Protein AF-A0A1J3JUE5-F1 (afdb_monomer)

Nearest PDB structures (foldseek):
  3vwa-assembly1_A  TM=2.168E-01  e=6.401E-01  Saccharomyces cerevisiae S288C
  1hz4-assembly1_A  TM=2.622E-01  e=2.266E+00  Escherichia coli
  3txn-assembly1_A  TM=2.294E-01  e=1.465E+00  Drosophila melanogaster
  5wlc-assembly1_NJ  TM=3.039E-01  e=4.966E+00  Saccharomyces cerevisiae BY4741
  3vlf-assembly2_C  TM=2.032E-01  e=3.660E+00  Saccharomyces cerevisiae S288C

Radius of gyration: 19.79 Å; Cα contacts (8 Å, |Δi|>4): 247; chains: 1; bounding box: 44×34×58 Å

Sequence (233 aa):
QDLLVIQTLLESTAEVMIAVDITSELFLFSLFLLIDQLDHPNLIVRINASRLINWSCYIHVKGGFTMLLSRAAHIQYELFDNLSVRLTSRPNVVREFAEAVLGVETEELVRKMVPIVLPKLLVYWQENDQAANTLNELAKFLDIDVVPLIVNWLPRVLAFALNQKEERNLLSVLQLYHSQIGSDNKEIFAAALPALLDELVCFVDIADTPETDRRLQRLPEAIKKISKVLTNL

Foldseek 3Di:
DDPVVLLVVLVVLLVQLLVDDPPDPSVLVSLVVLLVQCLPPDPVSNLSSLVSQQVSQCSNDVVGPVVCVLQPVVSVLVVLLVVLLCLQPPVSSLQSCQCSNVVHGSLVVLVVSLLRNVLVLQLCVVVDPCSVVSLVSSCVSNVHDSLCSCLVNLLSSLLSQLLDPDVVSNVSNQVVCCVRPVDHLLRSLVVNVVVNVCNLPVPPRHNPPVVVVSSVVSSVVSVVVSCCSNVVD

Solvent-accessible surface area (backbone atoms only — not comparable to full-atom values): 12469 Å² total; per-residue (Å²): 129,63,66,66,58,53,50,53,52,52,51,53,36,34,51,50,32,52,73,42,56,88,89,38,69,63,23,55,55,29,50,48,60,38,50,69,33,36,59,42,91,50,63,70,56,19,53,50,28,36,50,39,54,39,50,33,31,31,74,78,31,90,68,18,52,70,47,40,47,67,55,35,49,70,58,40,52,55,48,38,49,56,46,45,61,25,54,72,76,42,43,57,30,49,38,38,42,20,44,65,58,70,68,39,55,46,47,59,48,50,63,66,33,43,84,66,39,47,34,57,43,52,39,43,36,94,81,33,94,57,35,67,57,36,48,51,48,56,21,58,58,67,77,44,58,59,65,62,56,52,60,76,42,41,28,56,30,50,40,51,27,52,66,44,90,51,68,64,35,39,52,48,34,51,52,49,48,27,73,77,71,69,49,52,74,48,56,53,49,63,74,29,40,74,56,24,52,43,55,69,68,54,84,79,78,61,76,44,65,71,62,53,52,56,48,62,73,40,44,67,58,35,54,52,53,52,49,25,57,70,69,76,98

Secondary structure (DSSP, 8-state):
--HHHHHHHHHHHHHHHHHS-TTSHHHHHHHHHHHTTTT-SSHHHHHHHHHHHHHHHHHHSTTHHHHHHHH-HHHHHHHHHHHHHHHHH-HHHHHHIIIIII-S-HHHHHHHHHHHHHHHHHHTGGG-TTHHHHHHHHHHHHT--HHHHHHHTHHHHHHHHHTSS-HHHHHHHHHHHHHHH---HHHHHHHHHHHHHHHHH---S---HHHHHHHHHHHHHHHHHHHHHHHT-

InterPro domains:
  IPR016024 Armadillo-type fold [SSF48371] (31-198)
  IPR050517 DNA Damage Response and Repair Kinase [PTHR11139] (2-220)

Organism: Noccaea caerulescens (NCBI:txid107243)

pLDDT: mean 88.35, std 9.84, range [45.78, 98.25]

Mean predicted aligned error: 5.92 Å

Structure (mmCIF, N/CA/C/O backbone):
data_AF-A0A1J3JUE5-F1
#
_entry.id   AF-A0A1J3JUE5-F1
#
loop_
_atom_site.group_PDB
_atom_site.id
_atom_site.type_symbol
_atom_site.label_atom_id
_atom_site.label_alt_id
_atom_site.label_comp_id
_atom_site.label_asym_id
_atom_site.label_entity_id
_atom_site.label_seq_id
_atom_site.pdbx_PDB_ins_code
_atom_site.Cartn_x
_atom_site.Cartn_y
_atom_site.Cartn_z
_atom_site.occupancy
_atom_site.B_iso_or_equiv
_atom_site.auth_seq_id
_atom_site.auth_comp_id
_atom_site.auth_asym_id
_atom_site.auth_atom_id
_atom_site.pdbx_PDB_model_num
ATOM 1 N N . GLN A 1 1 ? 21.094 15.007 -20.786 1.00 60.56 1 GLN A N 1
ATOM 2 C CA . GLN A 1 1 ? 21.991 13.878 -20.461 1.00 60.56 1 GLN A CA 1
ATOM 3 C C . GLN A 1 1 ? 22.103 12.986 -21.682 1.00 60.56 1 GLN A C 1
ATOM 5 O O . GLN A 1 1 ? 21.173 12.967 -22.480 1.00 60.56 1 GLN A O 1
ATOM 10 N N . ASP A 1 2 ? 23.233 12.305 -21.840 1.00 86.19 2 ASP A N 1
ATOM 11 C CA . ASP A 1 2 ? 23.439 11.338 -22.917 1.00 86.19 2 ASP A CA 1
ATOM 12 C C . ASP A 1 2 ? 22.512 10.125 -22.708 1.00 86.19 2 ASP A C 1
ATOM 14 O O . ASP A 1 2 ? 22.518 9.509 -21.641 1.00 86.19 2 ASP A O 1
ATOM 18 N N . LEU A 1 3 ? 21.679 9.820 -23.707 1.00 89.31 3 LEU A N 1
ATOM 19 C CA . LEU A 1 3 ? 20.711 8.722 -23.652 1.00 89.31 3 LEU A CA 1
ATOM 20 C C . LEU A 1 3 ? 21.411 7.372 -23.460 1.00 89.31 3 LEU A C 1
ATOM 22 O O . LEU A 1 3 ? 20.867 6.510 -22.773 1.00 89.31 3 LEU A O 1
ATOM 26 N N . LEU A 1 4 ? 22.616 7.213 -24.014 1.00 91.38 4 LEU A N 1
ATOM 27 C CA . LEU A 1 4 ? 23.409 5.998 -23.858 1.00 91.38 4 LEU A CA 1
ATOM 28 C C . LEU A 1 4 ? 23.810 5.794 -22.394 1.00 91.38 4 LEU A C 1
ATOM 30 O O . LEU A 1 4 ? 23.658 4.703 -21.859 1.00 91.38 4 LEU A O 1
ATOM 34 N N . VAL A 1 5 ? 24.236 6.866 -21.718 1.00 94.38 5 VAL A N 1
ATOM 35 C CA . VAL A 1 5 ? 24.599 6.818 -20.294 1.00 94.38 5 VAL A CA 1
ATOM 36 C C . VAL A 1 5 ? 23.394 6.431 -19.438 1.00 94.38 5 VAL A C 1
ATOM 38 O O . VAL A 1 5 ? 23.520 5.578 -18.564 1.00 94.38 5 VAL A O 1
ATOM 41 N N . ILE A 1 6 ? 22.216 7.006 -19.704 1.00 94.12 6 ILE A N 1
ATOM 42 C CA . ILE A 1 6 ? 20.985 6.648 -18.978 1.00 94.12 6 ILE A CA 1
ATOM 43 C C . ILE A 1 6 ? 20.644 5.169 -19.194 1.00 94.12 6 ILE A C 1
ATOM 45 O O . ILE A 1 6 ? 20.309 4.475 -18.238 1.00 94.12 6 ILE A O 1
ATOM 49 N N . GLN A 1 7 ? 20.755 4.673 -20.428 1.00 93.88 7 GLN A N 1
ATOM 50 C CA . GLN A 1 7 ? 20.504 3.264 -20.734 1.00 93.88 7 GLN A CA 1
ATOM 51 C C . GLN A 1 7 ? 21.474 2.341 -19.993 1.00 93.88 7 GLN A C 1
ATOM 53 O O . GLN A 1 7 ? 21.024 1.412 -19.329 1.00 93.88 7 GLN A O 1
ATOM 58 N N . THR A 1 8 ? 22.774 2.637 -20.009 1.00 96.25 8 THR A N 1
ATOM 59 C CA . THR A 1 8 ? 23.770 1.855 -19.263 1.00 96.25 8 THR A CA 1
ATOM 60 C C . THR A 1 8 ? 23.495 1.858 -17.758 1.00 96.25 8 THR A C 1
ATOM 62 O O . THR A 1 8 ? 23.636 0.822 -17.111 1.00 96.25 8 THR A O 1
ATOM 65 N N . LEU A 1 9 ? 23.076 2.990 -17.183 1.00 97.31 9 LEU A N 1
ATOM 66 C CA . LEU A 1 9 ? 22.723 3.071 -15.762 1.00 97.31 9 LEU A CA 1
ATOM 67 C C . LEU A 1 9 ? 21.478 2.243 -15.425 1.00 97.31 9 LEU A C 1
ATOM 69 O O . LEU A 1 9 ? 21.470 1.543 -14.412 1.00 97.31 9 LEU A O 1
ATOM 73 N N . LEU A 1 10 ? 20.450 2.295 -16.276 1.00 97.75 10 LEU A N 1
ATOM 74 C CA . LEU A 1 10 ? 19.239 1.489 -16.126 1.00 97.75 10 LEU A CA 1
ATOM 75 C C . LEU A 1 10 ? 19.557 -0.009 -16.159 1.00 97.75 10 LEU A C 1
ATOM 77 O O . LEU A 1 10 ? 19.131 -0.749 -15.275 1.00 97.75 10 LEU A O 1
ATOM 81 N N . GLU A 1 11 ? 20.335 -0.445 -17.148 1.00 97.69 11 GLU A N 1
ATOM 82 C CA . GLU A 1 11 ? 20.760 -1.840 -17.288 1.00 97.69 11 GLU A CA 1
ATOM 83 C C . GLU A 1 11 ? 21.607 -2.283 -16.093 1.00 97.69 11 GLU A C 1
ATOM 85 O O . GLU A 1 11 ? 21.325 -3.316 -15.496 1.00 97.69 11 GLU A O 1
ATOM 90 N N . SER A 1 12 ? 22.569 -1.461 -15.662 1.00 97.88 12 SER A N 1
ATOM 91 C CA . SER A 1 12 ? 23.403 -1.763 -14.490 1.00 97.88 12 SER A CA 1
ATOM 92 C C . SER A 1 12 ? 22.570 -1.898 -13.210 1.00 97.88 12 SER A C 1
ATOM 94 O O . SER A 1 12 ? 22.814 -2.787 -12.399 1.00 97.88 12 SER A O 1
ATOM 96 N N . THR A 1 13 ? 21.559 -1.041 -13.037 1.00 98.25 13 THR A N 1
ATOM 97 C CA . THR A 1 13 ? 20.626 -1.103 -11.898 1.00 98.25 13 THR A CA 1
ATOM 98 C C . THR A 1 13 ? 19.800 -2.390 -11.932 1.00 98.25 13 THR A C 1
ATOM 100 O O . THR A 1 13 ? 19.621 -3.044 -10.905 1.00 98.25 13 THR A O 1
ATOM 103 N N . ALA A 1 14 ? 19.329 -2.790 -13.114 1.00 97.69 14 ALA A N 1
ATOM 104 C CA . ALA A 1 14 ? 18.578 -4.027 -13.295 1.00 97.69 14 ALA A CA 1
ATOM 105 C C . ALA A 1 14 ? 19.428 -5.278 -13.019 1.00 97.69 14 ALA A C 1
ATOM 107 O O . ALA A 1 14 ? 18.930 -6.212 -12.393 1.00 97.69 14 ALA A O 1
ATOM 108 N N . GLU A 1 15 ? 20.700 -5.285 -13.427 1.00 98.00 15 GLU A N 1
ATOM 109 C CA . GLU A 1 15 ? 21.649 -6.365 -13.124 1.00 98.00 15 GLU A CA 1
ATOM 110 C C . GLU A 1 15 ? 21.909 -6.490 -11.616 1.00 98.00 15 GLU A C 1
ATOM 112 O O . GLU A 1 15 ? 21.900 -7.599 -11.083 1.00 98.00 15 GLU A O 1
ATOM 117 N N . VAL A 1 16 ? 22.051 -5.369 -10.893 1.00 97.81 16 VAL A N 1
ATOM 118 C CA . VAL A 1 16 ? 22.137 -5.395 -9.420 1.00 97.81 16 VAL A CA 1
ATOM 119 C C . VAL A 1 16 ? 20.867 -5.996 -8.822 1.00 97.81 16 VAL A C 1
ATOM 121 O O . VAL A 1 16 ? 20.963 -6.904 -8.000 1.00 97.81 16 VAL A O 1
ATOM 124 N N . MET A 1 17 ? 19.687 -5.549 -9.267 1.00 96.94 17 MET A N 1
ATOM 125 C CA . MET A 1 17 ? 18.397 -6.080 -8.810 1.00 96.94 17 MET A CA 1
ATOM 126 C C . MET A 1 17 ? 18.261 -7.591 -9.056 1.00 96.94 17 MET A C 1
ATOM 128 O O . MET A 1 17 ? 17.652 -8.286 -8.248 1.00 96.94 17 MET A O 1
ATOM 132 N N . ILE A 1 18 ? 18.813 -8.110 -10.158 1.00 96.50 18 ILE A N 1
ATOM 133 C CA . ILE A 1 18 ? 18.816 -9.543 -10.493 1.00 96.50 18 ILE A CA 1
ATOM 134 C C . ILE A 1 18 ? 19.791 -10.327 -9.606 1.00 96.50 18 ILE A C 1
ATOM 136 O O . ILE A 1 18 ? 19.475 -11.436 -9.182 1.00 96.50 18 ILE A O 1
ATOM 140 N N . ALA A 1 19 ? 20.972 -9.771 -9.336 1.00 97.06 19 ALA A N 1
ATOM 141 C CA . ALA A 1 19 ? 22.044 -10.472 -8.635 1.00 97.06 19 ALA A CA 1
ATOM 142 C C . ALA A 1 19 ? 21.810 -10.626 -7.121 1.00 97.06 19 ALA A C 1
ATOM 144 O O . ALA A 1 19 ? 22.405 -11.509 -6.500 1.00 97.06 19 ALA A O 1
ATOM 145 N N . VAL A 1 20 ? 20.986 -9.765 -6.518 1.00 95.88 20 VAL A N 1
ATOM 146 C CA . VAL A 1 20 ? 20.712 -9.763 -5.072 1.00 95.88 20 VAL A CA 1
ATOM 147 C C . VAL A 1 20 ? 19.419 -10.501 -4.729 1.00 95.88 20 VAL A C 1
ATOM 149 O O . VAL A 1 20 ? 18.490 -10.544 -5.527 1.00 95.88 20 VAL A O 1
ATOM 152 N N . ASP A 1 21 ? 19.338 -11.052 -3.517 1.00 91.88 21 ASP A N 1
ATOM 153 C CA . ASP A 1 21 ? 18.116 -11.692 -3.014 1.00 91.88 21 ASP A CA 1
ATOM 154 C C . ASP A 1 21 ? 16.969 -10.677 -2.827 1.00 91.88 21 ASP A C 1
ATOM 156 O O . ASP A 1 21 ? 17.203 -9.523 -2.460 1.00 91.88 21 ASP A O 1
ATOM 160 N N . ILE A 1 22 ? 15.720 -11.114 -3.024 1.00 89.62 22 ILE A N 1
ATOM 161 C CA . ILE A 1 22 ? 14.512 -10.284 -2.886 1.00 89.62 22 ILE A CA 1
ATOM 162 C C . ILE A 1 22 ? 14.284 -9.750 -1.460 1.00 89.62 22 ILE A C 1
ATOM 164 O O . ILE A 1 22 ? 13.529 -8.795 -1.269 1.00 89.62 22 ILE A O 1
ATOM 168 N N . THR A 1 23 ? 14.911 -10.339 -0.438 1.00 87.94 23 THR A N 1
ATOM 169 C CA . THR A 1 23 ? 14.889 -9.817 0.937 1.00 87.94 23 THR A CA 1
ATOM 170 C C . THR A 1 23 ? 15.947 -8.741 1.186 1.00 87.94 23 THR A C 1
ATOM 172 O O . THR A 1 23 ? 15.993 -8.178 2.276 1.00 87.94 23 THR A O 1
ATOM 175 N N . SER A 1 24 ? 16.830 -8.463 0.221 1.00 91.31 24 SER A N 1
ATOM 176 C CA . SER A 1 24 ? 17.887 -7.458 0.350 1.00 91.31 24 SER A CA 1
ATOM 177 C C . SER A 1 24 ? 17.350 -6.036 0.181 1.00 91.31 24 SER A C 1
ATOM 179 O O . SER A 1 24 ? 16.587 -5.756 -0.741 1.00 91.31 24 SER A O 1
ATOM 181 N N . GLU A 1 25 ? 17.843 -5.089 0.982 1.00 92.25 25 GLU A N 1
ATOM 182 C CA . GLU A 1 25 ? 17.577 -3.657 0.769 1.00 92.25 25 GLU A CA 1
ATOM 183 C C . GLU A 1 25 ? 18.048 -3.179 -0.614 1.00 92.25 25 GLU A C 1
ATOM 185 O O . GLU A 1 25 ? 17.408 -2.330 -1.233 1.00 92.25 25 GLU A O 1
ATOM 190 N N . LEU A 1 26 ? 19.122 -3.773 -1.154 1.00 95.50 26 LEU A N 1
ATOM 191 C CA . LEU A 1 26 ? 19.619 -3.454 -2.496 1.00 95.50 26 LEU A CA 1
ATOM 192 C C . LEU A 1 26 ? 18.604 -3.794 -3.590 1.00 95.50 26 LEU A C 1
ATOM 194 O O . LEU A 1 26 ? 18.570 -3.108 -4.613 1.00 95.50 26 LEU A O 1
ATOM 198 N N . PHE A 1 27 ? 17.760 -4.809 -3.374 1.00 95.69 27 PHE A N 1
ATOM 199 C CA . PHE A 1 27 ? 16.668 -5.124 -4.288 1.00 95.69 27 PHE A CA 1
ATOM 200 C C . PHE A 1 27 ? 15.674 -3.959 -4.342 1.00 95.69 27 PHE A C 1
ATOM 202 O O . PHE A 1 27 ? 15.361 -3.462 -5.424 1.00 95.69 27 PHE A O 1
ATOM 209 N N . LEU A 1 28 ? 15.227 -3.484 -3.173 1.00 94.81 28 LEU A N 1
ATOM 210 C CA . LEU A 1 28 ? 14.276 -2.375 -3.057 1.00 94.81 28 LEU A CA 1
ATOM 211 C C . LEU A 1 28 ? 14.849 -1.069 -3.606 1.00 94.81 28 LEU A C 1
ATOM 213 O O . LEU A 1 28 ? 14.171 -0.384 -4.368 1.00 94.81 28 LEU A O 1
ATOM 217 N N . PHE A 1 29 ? 16.104 -0.741 -3.292 1.00 96.50 29 PHE A N 1
ATOM 218 C CA . PHE A 1 29 ? 16.744 0.458 -3.833 1.00 96.50 29 PHE A CA 1
ATOM 219 C C . PHE A 1 29 ? 16.857 0.408 -5.355 1.00 96.50 29 PHE A C 1
ATOM 221 O O . PHE A 1 29 ? 16.537 1.391 -6.021 1.00 96.50 29 PHE A O 1
ATOM 228 N N . SER A 1 30 ? 17.244 -0.738 -5.916 1.00 97.88 30 SER A N 1
ATOM 229 C CA . SER A 1 30 ? 17.325 -0.900 -7.370 1.00 97.88 30 SER A CA 1
ATOM 230 C C . SER A 1 30 ? 15.945 -0.783 -8.021 1.00 97.88 30 SER A C 1
ATOM 232 O O . SER A 1 30 ? 15.791 -0.081 -9.019 1.00 97.88 30 SER A O 1
ATOM 234 N N . LEU A 1 31 ? 14.918 -1.389 -7.417 1.00 97.19 31 LEU A N 1
ATOM 235 C CA . LEU A 1 31 ? 13.534 -1.254 -7.866 1.00 97.19 31 LEU A CA 1
ATOM 236 C C . LEU A 1 31 ? 13.073 0.212 -7.851 1.00 97.19 31 LEU A C 1
ATOM 238 O O . LEU A 1 31 ? 12.531 0.690 -8.845 1.00 97.19 31 LEU A O 1
ATOM 242 N N . PHE A 1 32 ? 13.311 0.945 -6.761 1.00 97.38 32 PHE A N 1
ATOM 243 C CA . PHE A 1 32 ? 12.912 2.350 -6.651 1.00 97.38 32 PHE A CA 1
ATOM 244 C C . PHE A 1 32 ? 13.646 3.253 -7.644 1.00 97.38 32 PHE A C 1
ATOM 246 O O . PHE A 1 32 ? 13.007 4.119 -8.237 1.00 97.38 32 PHE A O 1
ATOM 253 N N . LEU A 1 33 ? 14.932 3.004 -7.907 1.00 97.62 33 LEU A N 1
ATOM 254 C CA . LEU A 1 33 ? 15.690 3.728 -8.931 1.00 97.62 33 LEU A CA 1
ATOM 255 C C . LEU A 1 33 ? 15.125 3.515 -10.341 1.00 97.62 33 LEU A C 1
ATOM 257 O O . LEU A 1 33 ? 15.095 4.458 -11.134 1.00 97.62 33 LEU A O 1
ATOM 261 N N . LEU A 1 34 ? 14.655 2.305 -10.660 1.00 98.06 34 LEU A N 1
ATOM 262 C CA . LEU A 1 34 ? 13.979 2.036 -11.931 1.00 98.06 34 LEU A CA 1
ATOM 263 C C . LEU A 1 34 ? 12.597 2.708 -11.980 1.00 98.06 34 LEU A C 1
ATOM 265 O O . LEU A 1 34 ? 12.263 3.344 -12.980 1.00 98.06 34 LEU A O 1
ATOM 269 N N . ILE A 1 35 ? 11.818 2.630 -10.894 1.00 97.62 35 ILE A N 1
ATOM 270 C CA . ILE A 1 35 ? 10.513 3.306 -10.766 1.00 97.62 35 ILE A CA 1
ATOM 271 C C . ILE A 1 35 ? 10.660 4.825 -10.922 1.00 97.62 35 ILE A C 1
ATOM 273 O O . ILE A 1 35 ? 9.820 5.472 -11.546 1.00 97.62 35 ILE A O 1
ATOM 277 N N . ASP A 1 36 ? 11.754 5.404 -10.427 1.00 96.75 36 ASP A N 1
ATOM 278 C CA . ASP A 1 36 ? 12.060 6.828 -10.565 1.00 96.75 36 ASP A CA 1
ATOM 279 C C . ASP A 1 36 ? 12.177 7.308 -12.011 1.00 96.75 36 ASP A C 1
ATOM 281 O O . ASP A 1 36 ? 12.071 8.513 -12.245 1.00 96.75 36 ASP A O 1
ATOM 285 N N . GLN A 1 37 ? 12.368 6.401 -12.971 1.00 97.12 37 GLN A N 1
ATOM 286 C CA . GLN A 1 37 ? 12.467 6.735 -14.390 1.00 97.12 37 GLN A CA 1
ATOM 287 C C . GLN A 1 37 ? 11.135 6.608 -15.143 1.00 97.12 37 GLN A C 1
ATOM 289 O O . GLN A 1 37 ? 11.085 6.900 -16.338 1.00 97.12 37 GLN A O 1
ATOM 294 N N . LEU A 1 38 ? 10.047 6.197 -14.482 1.00 97.25 38 LEU A N 1
ATOM 295 C CA . LEU A 1 38 ? 8.774 5.908 -15.152 1.00 97.25 38 LEU A CA 1
ATOM 296 C C . LEU A 1 38 ? 8.008 7.145 -15.628 1.00 97.25 38 LEU A C 1
ATOM 298 O O . LEU A 1 38 ? 7.211 7.033 -16.547 1.00 97.25 38 LEU A O 1
ATOM 302 N N . ASP A 1 39 ? 8.274 8.333 -15.092 1.00 96.31 39 ASP A N 1
ATOM 303 C CA . ASP A 1 39 ? 7.731 9.600 -15.610 1.00 96.31 39 ASP A CA 1
ATOM 304 C C . ASP A 1 39 ? 8.762 10.390 -16.442 1.00 96.31 39 ASP A C 1
ATOM 306 O O . ASP A 1 39 ? 8.552 11.570 -16.737 1.00 96.31 39 ASP A O 1
ATOM 310 N N . HIS A 1 40 ? 9.880 9.759 -16.826 1.00 96.50 40 HIS A N 1
ATOM 311 C CA . HIS A 1 40 ? 10.956 10.437 -17.539 1.00 96.50 40 HIS A CA 1
ATOM 312 C C . HIS A 1 40 ? 10.453 11.026 -18.881 1.00 96.50 40 HIS A C 1
ATOM 314 O O . HIS A 1 40 ? 9.743 10.342 -19.627 1.00 96.50 40 HIS A O 1
ATOM 320 N N . PRO A 1 41 ? 10.854 12.258 -19.271 1.00 94.19 41 PRO A N 1
ATOM 321 C CA . PRO A 1 41 ? 10.336 12.914 -20.482 1.00 94.19 41 PRO A CA 1
ATOM 322 C C . PRO A 1 41 ? 10.559 12.120 -21.777 1.00 94.19 41 PRO A C 1
ATOM 324 O O . PRO A 1 41 ? 9.774 12.193 -22.720 1.00 94.19 41 PRO A O 1
ATOM 327 N N . ASN A 1 42 ? 11.643 11.344 -21.833 1.00 94.75 42 ASN A N 1
ATOM 328 C CA . ASN A 1 42 ? 11.942 10.459 -22.956 1.00 94.75 42 ASN A CA 1
ATOM 329 C C . ASN A 1 42 ? 11.190 9.122 -22.829 1.00 94.75 42 ASN A C 1
ATOM 331 O O . ASN A 1 42 ? 11.449 8.345 -21.911 1.00 94.75 42 ASN A O 1
ATOM 335 N N . LEU A 1 43 ? 10.319 8.830 -23.800 1.00 94.00 43 LEU A N 1
ATOM 336 C CA . LEU A 1 43 ? 9.526 7.597 -23.872 1.00 94.00 43 LEU A CA 1
ATOM 337 C C . LEU A 1 43 ? 10.377 6.316 -23.876 1.00 94.00 43 LEU A C 1
ATOM 339 O O . LEU A 1 43 ? 9.997 5.336 -23.246 1.00 94.00 43 LEU A O 1
ATOM 343 N N . ILE A 1 44 ? 11.534 6.317 -24.542 1.00 95.12 44 ILE A N 1
ATOM 344 C CA . ILE A 1 44 ? 12.415 5.140 -24.620 1.00 95.12 44 ILE A CA 1
ATOM 345 C C . ILE A 1 44 ? 12.946 4.783 -23.228 1.00 95.12 44 ILE A C 1
ATOM 347 O O . ILE A 1 44 ? 13.033 3.608 -22.884 1.00 95.12 44 ILE A O 1
ATOM 351 N N . VAL A 1 45 ? 13.266 5.793 -22.412 1.00 96.75 45 VAL A N 1
ATOM 352 C CA . VAL A 1 45 ? 13.721 5.597 -21.028 1.00 96.75 45 VAL A CA 1
ATOM 353 C C . VAL A 1 45 ? 12.612 4.957 -20.192 1.00 96.75 45 VAL A C 1
ATOM 355 O O . VAL A 1 45 ? 12.876 3.963 -19.522 1.00 96.75 45 VAL A O 1
ATOM 358 N N . ARG A 1 46 ? 11.370 5.450 -20.308 1.00 96.56 46 ARG A N 1
ATOM 359 C CA . ARG A 1 46 ? 10.204 4.882 -19.609 1.00 96.56 46 ARG A CA 1
ATOM 360 C C . ARG A 1 46 ? 9.954 3.425 -19.997 1.00 96.56 46 ARG A C 1
ATOM 362 O O . ARG A 1 46 ? 9.895 2.562 -19.129 1.00 96.56 46 ARG A O 1
ATOM 369 N N . ILE A 1 47 ? 9.907 3.134 -21.301 1.00 96.12 47 ILE A N 1
ATOM 370 C CA . ILE A 1 47 ? 9.712 1.770 -21.823 1.00 96.12 47 ILE A CA 1
ATOM 371 C C . ILE A 1 47 ? 10.813 0.830 -21.321 1.00 96.12 47 ILE A C 1
ATOM 373 O O . ILE A 1 47 ? 10.527 -0.291 -20.896 1.00 96.12 47 ILE A O 1
ATOM 377 N N . ASN A 1 48 ? 12.071 1.276 -21.352 1.00 97.00 48 ASN A N 1
ATOM 378 C CA . ASN A 1 48 ? 13.186 0.468 -20.874 1.00 97.00 48 ASN A CA 1
ATOM 379 C C . ASN A 1 48 ? 13.107 0.220 -19.368 1.00 97.00 48 ASN A C 1
ATOM 381 O O . ASN A 1 48 ? 13.306 -0.918 -18.955 1.00 97.00 48 ASN A O 1
ATOM 385 N N . ALA A 1 49 ? 12.775 1.230 -18.563 1.00 97.81 49 ALA A N 1
ATOM 386 C CA . ALA A 1 49 ? 12.596 1.065 -17.125 1.00 97.81 49 ALA A CA 1
ATOM 387 C C . ALA A 1 49 ? 11.491 0.041 -16.808 1.00 97.81 49 ALA A C 1
ATOM 389 O O . ALA A 1 49 ? 11.757 -0.927 -16.097 1.00 97.81 49 ALA A O 1
ATOM 390 N N . SER A 1 50 ? 10.300 0.166 -17.409 1.00 96.75 50 SER A N 1
ATOM 391 C CA . SER A 1 50 ? 9.199 -0.793 -17.206 1.00 96.75 50 SER A CA 1
ATOM 392 C C . SER A 1 50 ? 9.578 -2.215 -17.628 1.00 96.75 50 SER A C 1
ATOM 394 O O . SER A 1 50 ? 9.302 -3.180 -16.912 1.00 96.75 50 SER A O 1
ATOM 396 N N . ARG A 1 51 ? 10.259 -2.360 -18.776 1.00 96.12 51 ARG A N 1
ATOM 397 C CA . ARG A 1 51 ? 10.750 -3.657 -19.263 1.00 96.12 51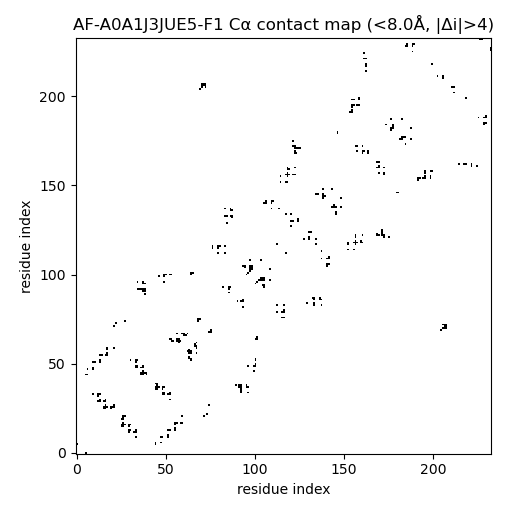 ARG A CA 1
ATOM 398 C C . ARG A 1 51 ? 11.749 -4.279 -18.291 1.00 96.12 51 ARG A C 1
ATOM 400 O O . ARG A 1 51 ? 11.655 -5.474 -18.026 1.00 96.12 51 ARG A O 1
ATOM 407 N N . LEU A 1 52 ? 12.695 -3.491 -17.784 1.00 97.44 52 LEU A N 1
ATOM 408 C CA . LEU A 1 52 ? 13.726 -3.962 -16.862 1.00 97.44 52 LEU A CA 1
ATOM 409 C C . LEU A 1 52 ? 13.131 -4.366 -15.510 1.00 97.44 52 LEU A C 1
ATOM 411 O O . LEU A 1 52 ? 13.468 -5.439 -15.027 1.00 97.44 52 LEU A O 1
ATOM 415 N N . ILE A 1 53 ? 12.181 -3.603 -14.957 1.00 96.38 53 ILE A N 1
ATOM 416 C CA . ILE A 1 53 ? 11.464 -3.979 -13.723 1.00 96.38 53 ILE A CA 1
ATOM 417 C C . ILE A 1 53 ? 10.802 -5.354 -13.881 1.00 96.38 53 ILE A C 1
ATOM 419 O O . ILE A 1 53 ? 10.996 -6.248 -13.051 1.00 96.38 53 ILE A O 1
ATOM 423 N N . ASN A 1 54 ? 10.046 -5.539 -14.966 1.00 93.56 54 ASN A N 1
ATOM 424 C CA . ASN A 1 54 ? 9.347 -6.793 -15.233 1.00 93.56 54 ASN A CA 1
ATOM 425 C C . ASN A 1 54 ? 10.313 -7.959 -15.464 1.00 93.56 54 ASN A C 1
ATOM 427 O O . ASN A 1 54 ? 10.109 -9.045 -14.917 1.00 93.56 54 ASN A O 1
ATOM 431 N N . TRP A 1 55 ? 11.378 -7.732 -16.235 1.00 93.50 55 TRP A N 1
ATOM 432 C CA . TRP A 1 55 ? 12.406 -8.733 -16.498 1.00 93.50 55 TRP A CA 1
ATOM 433 C C . TRP A 1 55 ? 13.119 -9.169 -15.217 1.00 93.50 55 TRP A C 1
ATOM 435 O O . TRP A 1 55 ? 13.149 -10.362 -14.917 1.00 93.50 55 TRP A O 1
ATOM 445 N N . SER A 1 56 ? 13.622 -8.220 -14.424 1.00 94.25 56 SER A N 1
ATOM 446 C CA . SER A 1 56 ? 14.332 -8.512 -13.179 1.00 94.25 56 SER A CA 1
ATOM 447 C C . SER A 1 56 ? 13.456 -9.304 -12.206 1.00 94.25 56 SER A C 1
ATOM 449 O O . SER A 1 56 ? 13.909 -10.290 -11.631 1.00 94.25 56 SER A O 1
ATOM 451 N N . CYS A 1 57 ? 12.172 -8.957 -12.075 1.00 92.25 57 CYS A N 1
ATOM 452 C CA . CYS A 1 57 ? 11.254 -9.694 -11.200 1.00 92.25 57 CYS A CA 1
ATOM 453 C C . CYS A 1 57 ? 10.918 -11.095 -11.722 1.00 92.25 57 CYS A C 1
ATOM 455 O O . CYS A 1 57 ? 10.764 -12.020 -10.926 1.00 92.25 57 CYS A O 1
ATOM 457 N N . TYR A 1 58 ? 10.828 -11.275 -13.043 1.00 91.69 58 TYR A N 1
ATOM 458 C CA . TYR A 1 58 ? 10.589 -12.586 -13.650 1.00 91.69 58 TYR A CA 1
ATOM 459 C C . TYR A 1 58 ? 11.726 -13.579 -13.371 1.00 91.69 58 TYR A C 1
ATOM 461 O O . TYR A 1 58 ? 11.464 -14.770 -13.189 1.00 91.69 58 TYR A O 1
ATOM 469 N N . ILE A 1 59 ? 12.973 -13.099 -13.302 1.00 91.38 59 ILE A N 1
ATOM 470 C CA . ILE A 1 59 ? 14.129 -13.933 -12.946 1.00 91.38 59 ILE A CA 1
ATOM 471 C C . ILE A 1 59 ? 14.012 -14.470 -11.513 1.00 91.38 59 ILE A C 1
ATOM 473 O O . ILE A 1 59 ? 14.288 -15.646 -11.281 1.00 91.38 59 ILE A O 1
ATOM 477 N N . HIS A 1 60 ? 13.539 -13.647 -10.574 1.00 89.06 60 HIS A N 1
ATOM 478 C CA . HIS A 1 60 ? 13.346 -14.049 -9.177 1.00 89.06 60 HIS A CA 1
ATOM 479 C C . HIS A 1 60 ? 12.125 -14.945 -8.968 1.00 89.06 60 HIS A C 1
ATOM 481 O O . HIS A 1 60 ? 12.178 -15.929 -8.230 1.00 89.06 60 HIS A O 1
ATOM 487 N N . VAL A 1 61 ? 11.003 -14.619 -9.613 1.00 86.69 61 VAL A N 1
ATOM 488 C CA . VAL A 1 61 ? 9.734 -15.326 -9.428 1.00 86.69 61 VAL A CA 1
ATOM 489 C C . VAL A 1 61 ? 9.065 -15.569 -10.778 1.00 86.69 61 VAL A C 1
ATOM 491 O O . VAL A 1 61 ? 8.613 -14.642 -11.452 1.00 86.69 61 VAL A O 1
ATOM 494 N N . LYS A 1 62 ? 8.925 -16.850 -11.151 1.00 79.19 62 LYS A N 1
ATOM 495 C CA . LYS A 1 62 ? 8.160 -17.265 -12.339 1.00 79.19 62 LYS A CA 1
ATOM 496 C C . LYS A 1 62 ? 6.707 -16.798 -12.183 1.00 79.19 62 LYS A C 1
ATOM 498 O O . LYS A 1 62 ? 5.977 -17.332 -11.355 1.00 79.19 62 LYS A O 1
ATOM 503 N N . GLY A 1 63 ? 6.327 -15.775 -12.947 1.00 76.81 63 GLY A N 1
ATOM 504 C CA . GLY A 1 63 ? 5.079 -15.018 -12.771 1.00 76.81 63 GLY A CA 1
ATOM 505 C C . GLY A 1 63 ? 5.279 -13.496 -12.708 1.00 76.81 63 GLY A C 1
ATOM 506 O O . GLY A 1 63 ? 4.300 -12.755 -12.705 1.00 76.81 63 GLY A O 1
ATOM 507 N N . GLY A 1 64 ? 6.531 -13.025 -12.704 1.00 84.06 64 GLY A N 1
ATOM 508 C CA . GLY A 1 64 ? 6.866 -11.607 -12.819 1.00 84.06 64 GLY A CA 1
ATOM 509 C C . GLY A 1 64 ? 6.500 -10.798 -11.577 1.00 84.06 64 GLY A C 1
ATOM 510 O O . GLY A 1 64 ? 6.440 -11.322 -10.462 1.00 84.06 64 GLY A O 1
ATOM 511 N N . PHE A 1 65 ? 6.257 -9.504 -11.779 1.00 87.19 65 PHE A N 1
ATOM 512 C CA . PHE A 1 65 ? 6.042 -8.552 -10.691 1.00 87.19 65 PHE A CA 1
ATOM 513 C C . PHE A 1 65 ? 4.789 -8.858 -9.856 1.00 87.19 65 PHE A C 1
ATOM 515 O O . PHE A 1 65 ? 4.832 -8.822 -8.629 1.00 87.19 65 PHE A O 1
ATOM 522 N N . THR A 1 66 ? 3.678 -9.231 -10.494 1.00 86.12 66 THR A N 1
ATOM 523 C CA . THR A 1 66 ? 2.428 -9.570 -9.792 1.00 86.12 66 THR A CA 1
ATOM 524 C C . THR A 1 66 ? 2.617 -10.748 -8.835 1.00 86.12 66 THR A C 1
ATOM 526 O O . THR A 1 66 ? 2.159 -10.705 -7.693 1.00 86.12 66 THR A O 1
ATOM 529 N N . MET A 1 67 ? 3.348 -11.783 -9.266 1.00 86.19 67 MET A N 1
ATOM 530 C CA . MET A 1 67 ? 3.648 -12.932 -8.409 1.00 86.19 67 MET A CA 1
ATOM 531 C C . MET A 1 67 ? 4.614 -12.555 -7.279 1.00 86.19 67 MET A C 1
ATOM 533 O O . MET A 1 67 ? 4.438 -13.026 -6.155 1.00 86.19 67 MET A O 1
ATOM 537 N N . LEU A 1 68 ? 5.595 -11.685 -7.545 1.00 88.88 68 LEU A N 1
ATOM 538 C CA . LEU A 1 68 ? 6.489 -11.145 -6.518 1.00 88.88 68 LEU A CA 1
ATOM 539 C C . LEU A 1 68 ? 5.687 -10.459 -5.399 1.00 88.88 68 LEU A C 1
ATOM 541 O O . LEU A 1 68 ? 5.853 -10.822 -4.236 1.00 88.88 68 LEU A O 1
ATOM 545 N N . LEU A 1 69 ? 4.766 -9.549 -5.743 1.00 87.00 69 LEU A N 1
ATOM 546 C CA . LEU A 1 69 ? 3.936 -8.841 -4.759 1.00 87.00 69 LEU A CA 1
ATOM 547 C C . LEU A 1 69 ? 3.076 -9.779 -3.908 1.00 87.00 69 LEU A C 1
ATOM 549 O O . LEU A 1 69 ? 2.912 -9.534 -2.720 1.00 87.00 69 LEU A O 1
ATOM 553 N N . SER A 1 70 ? 2.559 -10.863 -4.491 1.00 82.75 70 SER A N 1
ATOM 554 C CA . SER A 1 70 ? 1.750 -11.841 -3.748 1.00 82.75 70 SER A CA 1
ATOM 555 C C . SER A 1 70 ? 2.550 -12.689 -2.750 1.00 82.75 70 SER A C 1
ATOM 557 O O . SER A 1 70 ? 1.971 -13.282 -1.845 1.00 82.75 70 SER A O 1
ATOM 559 N N . ARG A 1 71 ? 3.876 -12.792 -2.924 1.00 81.75 71 ARG A N 1
ATOM 560 C CA . ARG A 1 71 ? 4.743 -13.668 -2.114 1.00 81.75 71 ARG A CA 1
ATOM 561 C C . ARG A 1 71 ? 5.633 -12.913 -1.136 1.00 81.75 71 ARG A C 1
ATOM 563 O O . ARG A 1 71 ? 6.036 -13.493 -0.135 1.00 81.75 71 ARG A O 1
ATOM 570 N N . ALA A 1 72 ? 5.970 -11.665 -1.442 1.00 84.19 72 ALA A N 1
ATOM 571 C CA . ALA A 1 72 ? 6.908 -10.854 -0.680 1.00 84.19 72 ALA A CA 1
ATOM 572 C C . ALA A 1 72 ? 6.183 -9.658 -0.051 1.00 84.19 72 ALA A C 1
ATOM 574 O O . ALA A 1 72 ? 6.210 -8.544 -0.580 1.00 84.19 72 ALA A O 1
ATOM 575 N N . ALA A 1 73 ? 5.528 -9.901 1.087 1.00 82.00 73 ALA A N 1
ATOM 576 C CA . ALA A 1 73 ? 4.743 -8.886 1.790 1.00 82.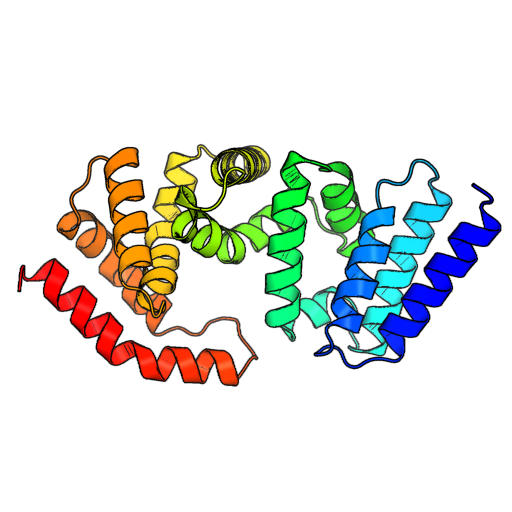00 73 ALA A CA 1
ATOM 577 C C . ALA A 1 73 ? 5.585 -7.661 2.191 1.00 82.00 73 ALA A C 1
ATOM 579 O O . ALA A 1 73 ? 5.093 -6.536 2.130 1.00 82.00 73 ALA A O 1
ATOM 580 N N . HIS A 1 74 ? 6.867 -7.852 2.530 1.00 84.50 74 HIS A N 1
ATOM 581 C CA . HIS A 1 74 ? 7.782 -6.746 2.832 1.00 84.50 74 HIS A CA 1
ATOM 582 C C . HIS A 1 74 ? 7.991 -5.826 1.624 1.00 84.50 74 HIS A C 1
ATOM 584 O O . HIS A 1 74 ? 7.937 -4.609 1.771 1.00 84.50 74 HIS A O 1
ATOM 590 N N . ILE A 1 75 ? 8.150 -6.387 0.418 1.00 89.75 75 ILE A N 1
ATOM 591 C CA . ILE A 1 75 ? 8.279 -5.600 -0.819 1.00 89.75 75 ILE A CA 1
ATOM 592 C C . ILE A 1 75 ? 6.983 -4.862 -1.104 1.00 89.75 75 ILE A C 1
ATOM 594 O O . ILE A 1 75 ? 7.015 -3.683 -1.437 1.00 89.75 75 ILE A O 1
ATOM 598 N N . GLN A 1 76 ? 5.845 -5.544 -0.970 1.00 90.00 76 GLN A N 1
ATOM 599 C CA . GLN A 1 76 ? 4.540 -4.934 -1.191 1.00 90.00 76 GLN A CA 1
ATOM 600 C C . GLN A 1 76 ? 4.312 -3.743 -0.253 1.00 90.00 76 GLN A C 1
ATOM 602 O O . GLN A 1 76 ? 3.887 -2.684 -0.711 1.00 90.00 76 GLN A O 1
ATOM 607 N N . TYR A 1 77 ? 4.631 -3.899 1.033 1.00 89.00 77 TYR A N 1
ATOM 608 C CA . TYR A 1 77 ? 4.492 -2.844 2.031 1.00 89.00 77 TYR A CA 1
ATOM 609 C C . TYR A 1 77 ? 5.360 -1.626 1.701 1.00 89.00 77 TYR A C 1
ATOM 611 O O . TYR A 1 77 ? 4.834 -0.521 1.584 1.00 89.00 77 TYR A O 1
ATOM 619 N N . GLU A 1 78 ? 6.662 -1.828 1.485 1.00 92.12 78 GLU A N 1
ATOM 620 C CA . GLU A 1 78 ? 7.601 -0.738 1.181 1.00 92.12 78 GLU A CA 1
ATOM 621 C C . GLU A 1 78 ? 7.282 -0.057 -0.157 1.00 92.12 78 GLU A C 1
ATOM 623 O O . GLU A 1 78 ? 7.333 1.167 -0.279 1.00 92.12 78 GLU A O 1
ATOM 628 N N . LEU A 1 79 ? 6.891 -0.833 -1.170 1.00 94.81 79 LEU A N 1
ATOM 629 C CA . LEU A 1 79 ? 6.491 -0.297 -2.464 1.00 94.81 79 LEU A CA 1
ATOM 630 C C . LEU A 1 79 ? 5.224 0.552 -2.364 1.00 94.81 79 LEU A C 1
ATOM 632 O O . LEU A 1 79 ? 5.180 1.645 -2.922 1.00 94.81 79 LEU A O 1
ATOM 636 N N . PHE A 1 80 ? 4.182 0.058 -1.697 1.00 95.12 80 PHE A N 1
ATOM 637 C CA . PHE A 1 80 ? 2.921 0.790 -1.599 1.00 95.12 80 PHE A CA 1
ATOM 638 C C . PHE A 1 80 ? 3.068 2.044 -0.738 1.00 95.12 80 PHE A C 1
ATOM 640 O O . PHE A 1 80 ? 2.511 3.083 -1.092 1.00 95.12 80 PHE A O 1
ATOM 647 N N . ASP A 1 81 ? 3.882 1.997 0.318 1.00 91.94 81 ASP A N 1
ATOM 648 C CA . ASP A 1 81 ? 4.258 3.185 1.085 1.00 91.94 81 ASP A CA 1
ATOM 649 C C . ASP A 1 81 ? 4.954 4.214 0.179 1.00 91.94 81 ASP A C 1
ATOM 651 O O . ASP A 1 81 ? 4.514 5.362 0.088 1.00 91.94 81 ASP A O 1
ATOM 655 N N . ASN A 1 82 ? 5.952 3.780 -0.601 1.00 94.06 82 ASN A N 1
ATOM 656 C CA . ASN A 1 82 ? 6.678 4.639 -1.536 1.00 94.06 82 ASN A CA 1
ATOM 657 C C . ASN A 1 82 ? 5.766 5.265 -2.607 1.00 94.06 82 ASN A C 1
ATOM 659 O O . ASN A 1 82 ? 5.836 6.468 -2.865 1.00 94.06 82 ASN A O 1
ATOM 663 N N . LEU A 1 83 ? 4.891 4.466 -3.223 1.00 96.31 83 LEU A N 1
ATOM 664 C CA . LEU A 1 83 ? 3.957 4.934 -4.247 1.00 96.31 83 LEU A CA 1
ATOM 665 C C . LEU A 1 83 ? 2.905 5.884 -3.668 1.00 96.31 83 LEU A C 1
ATOM 667 O O . LEU A 1 83 ? 2.519 6.832 -4.348 1.00 96.31 83 LEU A O 1
ATOM 671 N N . SER A 1 84 ? 2.478 5.688 -2.417 1.00 95.00 84 SER A N 1
ATOM 672 C CA . SER A 1 84 ? 1.482 6.560 -1.784 1.00 95.00 84 SER A CA 1
ATOM 673 C C . SER A 1 84 ? 1.980 7.999 -1.646 1.00 95.00 84 SER A C 1
ATOM 675 O O . SER A 1 84 ? 1.273 8.937 -2.005 1.00 95.00 84 SER A O 1
ATOM 677 N N . VAL A 1 85 ? 3.246 8.181 -1.263 1.00 92.25 85 VAL A N 1
ATOM 678 C CA . VAL A 1 85 ? 3.893 9.501 -1.200 1.00 92.25 85 VAL A CA 1
ATOM 679 C C . VAL A 1 85 ? 4.066 10.106 -2.602 1.00 92.25 85 VAL A C 1
ATOM 681 O O . VAL A 1 85 ? 4.058 11.327 -2.782 1.00 92.25 85 VAL A O 1
ATOM 684 N N . ARG A 1 86 ? 4.199 9.271 -3.638 1.00 94.94 86 ARG A N 1
ATOM 685 C CA . ARG A 1 86 ? 4.295 9.730 -5.033 1.00 94.94 86 ARG A CA 1
ATOM 686 C C . ARG A 1 86 ? 2.956 10.147 -5.626 1.00 94.94 86 ARG A C 1
ATOM 688 O O . ARG A 1 86 ? 2.977 10.898 -6.595 1.00 94.94 86 ARG A O 1
ATOM 695 N N . LEU A 1 87 ? 1.817 9.743 -5.059 1.00 93.81 87 LEU A N 1
ATOM 696 C CA . LEU A 1 87 ? 0.505 10.217 -5.521 1.00 93.81 87 LEU A CA 1
ATOM 697 C C . LEU A 1 87 ? 0.404 11.746 -5.448 1.00 93.81 87 LEU A C 1
ATOM 699 O O . LEU A 1 87 ? -0.152 12.366 -6.349 1.00 93.81 87 LEU A O 1
ATOM 703 N N . THR A 1 88 ? 0.997 12.356 -4.420 1.00 92.06 88 THR A N 1
ATOM 704 C CA . THR A 1 88 ? 0.972 13.812 -4.220 1.00 92.06 88 THR A CA 1
ATOM 705 C C . THR A 1 88 ? 2.063 14.534 -5.011 1.00 92.06 88 THR A C 1
ATOM 707 O O . THR A 1 88 ? 1.836 15.622 -5.534 1.00 92.06 88 THR A O 1
ATOM 710 N N . SER A 1 89 ? 3.256 13.942 -5.110 1.00 92.56 89 SER A N 1
ATOM 711 C CA . SER A 1 89 ? 4.447 14.610 -5.655 1.00 92.56 89 SER A CA 1
ATOM 712 C C . SER A 1 89 ? 4.734 14.291 -7.125 1.00 92.56 89 SER A C 1
ATOM 714 O O . SER A 1 89 ? 5.179 15.166 -7.869 1.00 92.56 89 SER A O 1
ATOM 716 N N . ARG A 1 90 ? 4.504 13.047 -7.562 1.00 95.25 90 ARG A N 1
ATOM 717 C CA . ARG A 1 90 ? 4.814 12.533 -8.911 1.00 95.25 90 ARG A CA 1
ATOM 718 C C . ARG A 1 90 ? 3.753 11.519 -9.383 1.00 95.25 90 ARG A C 1
ATOM 720 O O . ARG A 1 90 ? 4.092 10.365 -9.657 1.00 95.25 90 ARG A O 1
ATOM 727 N N . PRO A 1 91 ? 2.477 11.924 -9.546 1.00 95.06 91 PRO A N 1
ATOM 728 C CA . PRO A 1 91 ? 1.381 11.005 -9.883 1.00 95.06 91 PRO A CA 1
ATOM 729 C C . PRO A 1 91 ? 1.586 10.263 -11.213 1.00 95.06 91 PRO A C 1
ATOM 731 O O . PRO A 1 91 ? 1.137 9.130 -11.370 1.00 95.06 91 PRO A O 1
ATOM 734 N N . ASN A 1 92 ? 2.325 10.856 -12.159 1.00 96.06 92 ASN A N 1
ATOM 735 C CA . ASN A 1 92 ? 2.669 10.206 -13.426 1.00 96.06 92 ASN A CA 1
ATOM 736 C C . ASN A 1 92 ? 3.507 8.931 -13.234 1.00 96.06 92 ASN A C 1
ATOM 738 O O . ASN A 1 92 ? 3.324 7.995 -14.005 1.00 96.06 92 ASN A O 1
ATOM 742 N N . VAL A 1 93 ? 4.377 8.872 -12.215 1.00 97.56 93 VAL A N 1
ATOM 743 C CA . VAL A 1 93 ? 5.138 7.651 -11.889 1.00 97.56 93 VAL A CA 1
ATOM 744 C C . VAL A 1 93 ? 4.184 6.539 -11.477 1.00 97.56 93 VAL A C 1
ATOM 746 O O . VAL A 1 93 ? 4.330 5.413 -11.935 1.00 97.56 93 VAL A O 1
ATOM 749 N N . VAL A 1 94 ? 3.198 6.857 -10.633 1.00 97.62 94 VAL A N 1
ATOM 750 C CA . VAL A 1 94 ? 2.229 5.870 -10.136 1.00 97.62 94 VAL A CA 1
ATOM 751 C C . VAL A 1 94 ? 1.354 5.351 -11.273 1.00 97.62 94 VAL A C 1
ATOM 753 O O . VAL A 1 94 ? 1.147 4.144 -11.372 1.00 97.62 94 VAL A O 1
ATOM 756 N N . ARG A 1 95 ? 0.910 6.240 -12.171 1.00 97.12 95 ARG A N 1
ATOM 757 C CA . ARG A 1 95 ? 0.149 5.851 -13.364 1.00 97.12 95 ARG A CA 1
ATOM 758 C C . ARG A 1 95 ? 0.942 4.916 -14.272 1.00 97.12 95 ARG A C 1
ATOM 760 O O . ARG A 1 95 ? 0.469 3.840 -14.611 1.00 97.12 95 ARG A O 1
ATOM 767 N N . GLU A 1 96 ? 2.160 5.306 -14.638 1.00 97.00 96 GLU A N 1
ATOM 768 C CA . GLU A 1 96 ? 3.024 4.498 -15.509 1.00 97.00 96 GLU A CA 1
ATOM 769 C C . GLU A 1 96 ? 3.393 3.164 -14.855 1.00 97.00 96 GLU A C 1
ATOM 771 O O . GLU A 1 96 ? 3.461 2.136 -15.523 1.00 97.00 96 GLU A O 1
ATOM 776 N N . PHE A 1 97 ? 3.565 3.143 -13.534 1.00 97.06 97 PHE A N 1
ATOM 777 C CA . PHE A 1 97 ? 3.759 1.905 -12.795 1.00 97.06 97 PHE A CA 1
ATOM 778 C C . PHE A 1 97 ? 2.527 0.987 -12.873 1.00 97.06 97 PHE A C 1
ATOM 780 O O . PHE A 1 97 ? 2.658 -0.192 -13.202 1.00 97.06 97 PHE A O 1
ATOM 787 N N . ALA A 1 98 ? 1.324 1.511 -12.625 1.00 96.62 98 ALA A N 1
ATOM 788 C CA . ALA A 1 98 ? 0.089 0.734 -12.729 1.00 96.62 98 ALA A CA 1
ATOM 789 C C . ALA A 1 98 ? -0.103 0.163 -14.144 1.00 96.62 98 ALA A C 1
ATOM 791 O O . ALA A 1 98 ? -0.288 -1.041 -14.319 1.00 96.62 98 ALA A O 1
ATOM 792 N N . GLU A 1 99 ? 0.021 1.014 -15.159 1.00 96.00 99 GLU A N 1
ATOM 793 C CA . GLU A 1 99 ? -0.352 0.674 -16.530 1.00 96.00 99 GLU A CA 1
ATOM 794 C C . GLU A 1 99 ? 0.745 -0.119 -17.253 1.00 96.00 99 GLU A C 1
ATOM 796 O O . GLU A 1 99 ? 0.463 -1.144 -17.871 1.00 96.00 99 GLU A O 1
ATOM 801 N N . ALA A 1 100 ? 2.008 0.312 -17.167 1.00 94.38 100 ALA A N 1
ATOM 802 C CA . ALA A 1 100 ? 3.103 -0.282 -17.936 1.00 94.38 100 ALA A CA 1
ATOM 803 C C . ALA A 1 100 ? 3.843 -1.408 -17.197 1.00 94.38 100 ALA A C 1
ATOM 805 O O . ALA A 1 100 ? 4.453 -2.258 -17.852 1.00 94.38 100 ALA A O 1
ATOM 806 N N . VAL A 1 101 ? 3.825 -1.426 -15.858 1.00 94.06 101 VAL A N 1
ATOM 807 C CA . VAL A 1 101 ? 4.460 -2.501 -15.073 1.00 94.06 101 VAL A CA 1
ATOM 808 C C . VAL A 1 101 ? 3.439 -3.561 -14.680 1.00 94.06 101 VAL A C 1
ATOM 810 O O . VAL A 1 101 ? 3.676 -4.738 -14.943 1.00 94.06 101 VAL A O 1
ATOM 813 N N . LEU A 1 102 ? 2.310 -3.160 -14.087 1.00 93.19 102 LEU A N 1
ATOM 814 C CA . LEU A 1 102 ? 1.302 -4.098 -13.577 1.00 93.19 102 LEU A CA 1
ATOM 815 C C . LEU A 1 102 ? 0.202 -4.453 -14.588 1.00 93.19 102 LEU A C 1
ATOM 817 O O . LEU A 1 102 ? -0.452 -5.481 -14.416 1.00 93.19 102 LEU A O 1
ATOM 821 N N . GLY A 1 103 ? -0.004 -3.635 -15.624 1.00 93.94 103 GLY A N 1
ATOM 822 C CA . GLY A 1 103 ? -1.069 -3.845 -16.607 1.00 93.94 103 GLY A CA 1
ATOM 823 C C . GLY A 1 103 ? -2.476 -3.637 -16.041 1.00 93.94 103 GLY A C 1
ATOM 824 O O . GLY A 1 103 ? -3.412 -4.281 -16.510 1.00 93.94 103 GLY A O 1
ATOM 825 N N . VAL A 1 104 ? -2.619 -2.784 -15.024 1.00 95.44 104 VAL A N 1
ATOM 826 C CA . VAL A 1 104 ? -3.899 -2.453 -14.379 1.00 95.44 104 VAL A CA 1
ATOM 827 C C . VAL A 1 104 ? -4.153 -0.952 -14.425 1.00 95.44 104 VAL A C 1
ATOM 829 O O . VAL A 1 104 ? -3.231 -0.154 -14.595 1.00 95.44 104 VAL A O 1
ATOM 832 N N . GLU A 1 105 ? -5.406 -0.556 -14.236 1.00 96.44 105 GLU A N 1
ATOM 833 C CA . GLU A 1 105 ? -5.747 0.857 -14.094 1.00 96.44 105 GLU A CA 1
ATOM 834 C C . GLU A 1 105 ? -5.162 1.432 -12.796 1.00 96.44 105 GLU A C 1
ATOM 836 O O . GLU A 1 105 ? -5.035 0.745 -11.777 1.00 96.44 105 GLU A O 1
ATOM 841 N N . THR A 1 106 ? -4.828 2.726 -12.813 1.00 96.44 106 THR A N 1
ATOM 842 C CA . THR A 1 106 ? -4.264 3.410 -11.635 1.00 96.44 106 THR A CA 1
ATOM 843 C C . THR A 1 106 ? -5.204 3.327 -10.431 1.00 96.44 106 THR A C 1
ATOM 845 O O . THR A 1 106 ? -4.748 3.104 -9.312 1.00 96.44 106 THR A O 1
ATOM 848 N N . GLU A 1 107 ? -6.516 3.438 -10.655 1.00 95.94 107 GLU A N 1
ATOM 849 C CA . GLU A 1 107 ? -7.530 3.270 -9.609 1.00 95.94 107 GLU A CA 1
ATOM 850 C C . GLU A 1 107 ? -7.470 1.872 -8.974 1.00 95.94 107 GLU A C 1
ATOM 852 O O . GLU A 1 107 ? -7.516 1.743 -7.749 1.00 95.94 107 GLU A O 1
ATOM 857 N N . GLU A 1 108 ? -7.319 0.817 -9.780 1.00 96.00 108 GLU A N 1
ATOM 858 C CA . GLU A 1 108 ? -7.233 -0.557 -9.279 1.00 96.00 108 GLU A CA 1
ATOM 859 C C . GLU A 1 108 ? -5.988 -0.748 -8.399 1.00 96.00 108 GLU A C 1
ATOM 861 O O . GLU A 1 108 ? -6.061 -1.383 -7.341 1.00 96.00 108 GLU A O 1
ATOM 866 N N . LEU A 1 109 ? -4.852 -0.161 -8.793 1.00 96.06 109 LEU A N 1
ATOM 867 C CA . LEU A 1 109 ? -3.647 -0.147 -7.965 1.00 96.06 109 LEU A CA 1
ATOM 868 C C . LEU A 1 109 ? -3.895 0.592 -6.643 1.00 96.06 109 LEU A C 1
ATOM 870 O O . LEU A 1 109 ? -3.609 0.040 -5.580 1.00 96.06 109 LEU A O 1
ATOM 874 N N . VAL A 1 110 ? -4.467 1.798 -6.685 1.00 96.50 110 VAL A N 1
ATOM 875 C CA . VAL A 1 110 ? -4.773 2.579 -5.476 1.00 96.50 110 VAL A CA 1
ATOM 876 C C . VAL A 1 110 ? -5.701 1.798 -4.545 1.00 96.50 110 VAL A C 1
ATOM 878 O O . VAL A 1 110 ? -5.448 1.722 -3.341 1.00 96.50 110 VAL A O 1
ATOM 881 N N . ARG A 1 111 ? -6.715 1.119 -5.089 1.00 95.31 111 ARG A N 1
ATOM 882 C CA . ARG A 1 111 ? -7.632 0.267 -4.321 1.00 95.31 111 ARG A CA 1
ATOM 883 C C . ARG A 1 111 ? -6.905 -0.868 -3.595 1.00 95.31 111 ARG A C 1
ATOM 885 O O . ARG A 1 111 ? -7.256 -1.174 -2.459 1.00 95.31 111 ARG A O 1
ATOM 892 N N . LYS A 1 112 ? -5.874 -1.460 -4.212 1.00 93.00 112 LYS A N 1
ATOM 893 C CA . LYS A 1 112 ? -5.004 -2.476 -3.583 1.00 93.00 112 LYS A CA 1
ATOM 894 C C . LYS A 1 112 ? -4.043 -1.879 -2.551 1.00 93.00 112 LYS A C 1
ATOM 896 O O . LYS A 1 112 ? -3.694 -2.558 -1.590 1.00 93.00 112 LYS A O 1
ATOM 901 N N . MET A 1 113 ? -3.627 -0.626 -2.724 1.00 94.56 113 MET A N 1
ATOM 902 C CA . MET A 1 113 ? -2.732 0.068 -1.792 1.00 94.56 113 MET A CA 1
ATOM 903 C C . MET A 1 113 ?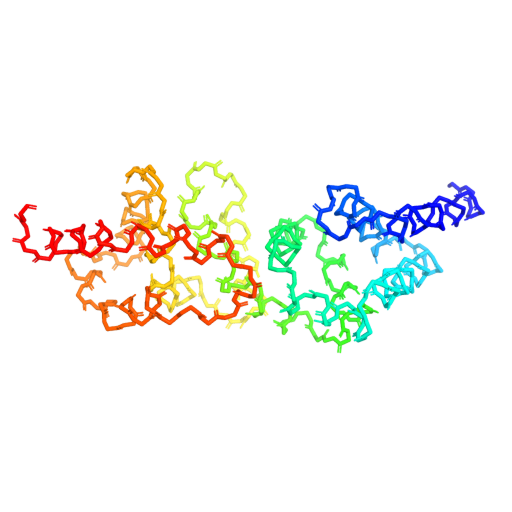 -3.434 0.472 -0.494 1.00 94.56 113 MET A C 1
ATOM 905 O O . MET A 1 113 ? -2.845 0.332 0.577 1.00 94.56 113 MET A O 1
ATOM 909 N N . VAL A 1 114 ? -4.681 0.954 -0.569 1.00 94.19 114 VAL A N 1
ATOM 910 C CA . VAL A 1 114 ? -5.448 1.452 0.588 1.00 94.19 114 VAL A CA 1
ATOM 911 C C . VAL A 1 114 ? -5.408 0.526 1.810 1.00 94.19 114 VAL A C 1
ATOM 913 O O . VAL A 1 114 ? -5.000 1.005 2.868 1.00 94.19 114 VAL A O 1
ATOM 916 N N . PRO A 1 115 ? -5.752 -0.774 1.725 1.00 90.44 115 PRO A N 1
ATOM 917 C CA . PRO A 1 115 ? -5.743 -1.655 2.894 1.00 90.44 115 PRO A CA 1
ATOM 918 C C . PRO A 1 115 ? -4.376 -1.789 3.584 1.00 90.44 115 PRO A C 1
ATOM 920 O O . PRO A 1 115 ? -4.328 -2.196 4.742 1.00 90.44 115 PRO A O 1
ATOM 923 N N . ILE A 1 116 ? -3.276 -1.488 2.891 1.00 89.19 116 ILE A N 1
ATOM 924 C CA . ILE A 1 116 ? -1.905 -1.634 3.400 1.00 89.19 116 ILE A CA 1
ATOM 925 C C . ILE A 1 116 ? -1.363 -0.290 3.896 1.00 89.19 116 ILE A C 1
ATOM 927 O O . ILE A 1 116 ? -0.790 -0.211 4.981 1.00 89.19 116 ILE A O 1
ATOM 931 N N . VAL A 1 117 ? -1.580 0.777 3.126 1.00 92.56 117 VAL A N 1
ATOM 932 C CA . VAL A 1 117 ? -1.057 2.120 3.410 1.00 92.56 117 VAL A CA 1
ATOM 933 C C . VAL A 1 117 ? -1.887 2.829 4.476 1.00 92.56 117 VAL A C 1
ATOM 935 O O . VAL A 1 117 ? -1.330 3.454 5.378 1.00 92.56 117 VAL A O 1
ATOM 938 N N . LEU A 1 118 ? -3.217 2.733 4.398 1.00 93.19 118 LEU A N 1
ATOM 939 C CA . LEU A 1 118 ? -4.118 3.530 5.228 1.00 93.19 118 LEU A CA 1
ATOM 940 C C . LEU A 1 118 ? -3.932 3.281 6.737 1.00 93.19 118 LEU A C 1
ATOM 942 O O . LEU A 1 118 ? -3.850 4.265 7.472 1.00 93.19 118 LEU A O 1
ATOM 946 N N . PRO A 1 119 ? -3.786 2.033 7.236 1.00 91.50 119 PRO A N 1
ATOM 947 C CA . PRO A 1 119 ? -3.532 1.797 8.658 1.00 91.50 119 PRO A CA 1
ATOM 948 C C . PRO A 1 119 ? -2.286 2.519 9.170 1.00 91.50 119 PRO A C 1
ATOM 950 O O . PRO A 1 119 ? -2.353 3.215 10.181 1.00 91.50 119 PRO A O 1
ATOM 953 N N . LYS A 1 120 ? -1.169 2.418 8.440 1.00 90.31 120 LYS A N 1
ATOM 954 C CA . LYS A 1 120 ? 0.081 3.107 8.779 1.00 90.31 120 LYS A CA 1
ATOM 955 C C . LYS A 1 120 ? -0.109 4.626 8.732 1.00 90.31 120 LYS A C 1
ATOM 957 O O . LYS A 1 120 ? 0.259 5.317 9.679 1.00 90.31 120 LYS A O 1
ATOM 962 N N . LEU A 1 121 ? -0.733 5.133 7.668 1.00 92.12 121 LEU A N 1
ATOM 963 C CA . LEU A 1 121 ? -0.967 6.560 7.446 1.00 92.12 121 LEU A CA 1
ATOM 964 C C . LEU A 1 121 ? -1.757 7.212 8.589 1.00 92.12 121 LEU A C 1
ATOM 966 O O . LEU A 1 121 ? -1.378 8.280 9.061 1.00 92.12 121 LEU A O 1
ATOM 970 N N . LEU A 1 122 ? -2.838 6.570 9.042 1.00 91.50 122 LEU A N 1
ATOM 971 C CA . LEU A 1 122 ? -3.698 7.106 10.103 1.00 91.50 122 LEU A CA 1
ATOM 972 C C . LEU A 1 122 ? -3.076 6.959 11.496 1.00 91.50 122 LEU A C 1
ATOM 974 O O . LEU A 1 122 ? -3.303 7.797 12.364 1.00 91.50 122 LEU A O 1
ATOM 978 N N . VAL A 1 123 ? -2.280 5.914 11.718 1.00 90.44 123 VAL A N 1
ATOM 979 C CA . VAL A 1 123 ? -1.607 5.690 13.005 1.00 90.44 123 VAL A CA 1
ATOM 980 C C . VAL A 1 123 ? -0.498 6.706 13.243 1.00 90.44 123 VAL A C 1
ATOM 982 O O . VAL A 1 123 ? -0.401 7.255 14.338 1.00 90.44 123 VAL A O 1
ATOM 985 N N . TYR A 1 124 ? 0.289 7.009 12.212 1.00 88.38 124 TYR A N 1
ATOM 986 C CA . TYR A 1 124 ? 1.354 8.014 12.272 1.00 88.38 124 TYR A CA 1
ATOM 987 C C . TYR A 1 124 ? 0.894 9.389 11.775 1.00 88.38 124 TYR A C 1
ATOM 989 O O . TYR A 1 124 ? 1.718 10.225 11.414 1.00 88.38 124 TYR A O 1
ATOM 997 N N . TRP A 1 125 ? -0.419 9.643 11.768 1.00 88.19 125 TRP A N 1
ATOM 998 C CA . TRP A 1 125 ? -1.020 10.858 11.212 1.00 88.19 125 TRP A CA 1
ATOM 999 C C . TRP A 1 125 ? -0.387 12.148 11.746 1.00 88.19 125 TRP A C 1
ATOM 1001 O O . TRP A 1 125 ? -0.106 13.064 10.983 1.00 88.19 125 TRP A O 1
ATOM 1011 N N . GLN A 1 126 ? -0.144 12.217 13.058 1.00 84.12 126 GLN A N 1
ATOM 1012 C CA . GLN A 1 126 ? 0.426 13.403 13.709 1.00 84.12 126 GLN A CA 1
ATOM 1013 C C . GLN A 1 126 ? 1.925 13.590 13.434 1.00 84.12 126 GLN A C 1
ATOM 1015 O O . GLN A 1 126 ? 2.432 14.695 13.595 1.00 84.12 126 GLN A O 1
ATOM 1020 N N 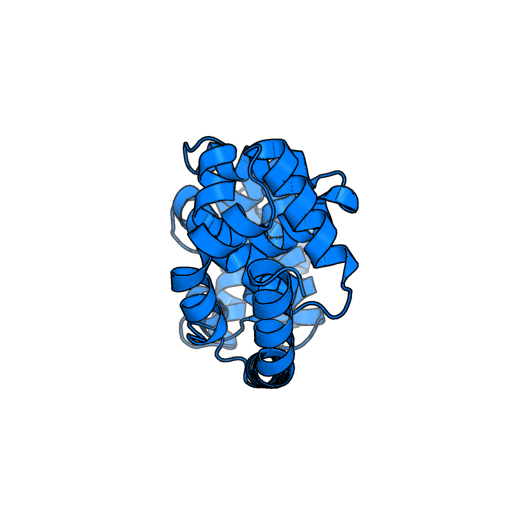. GLU A 1 127 ? 2.633 12.527 13.048 1.00 85.00 127 GLU A N 1
ATOM 1021 C CA . GLU A 1 127 ? 4.078 12.542 12.785 1.00 85.00 127 GLU A CA 1
ATOM 1022 C C . GLU A 1 127 ? 4.391 12.710 11.285 1.00 85.00 127 GLU A C 1
ATOM 1024 O O . GLU A 1 127 ? 5.553 12.846 10.907 1.00 85.00 127 GLU A O 1
ATOM 1029 N N . ASN A 1 128 ? 3.369 12.700 10.421 1.00 84.62 128 ASN A N 1
ATOM 1030 C CA . ASN A 1 128 ? 3.517 12.742 8.972 1.00 84.62 128 ASN A CA 1
ATOM 1031 C C . ASN A 1 128 ? 2.818 13.971 8.371 1.00 84.62 128 ASN A C 1
ATOM 1033 O O . ASN A 1 128 ? 1.615 13.960 8.107 1.00 84.62 128 ASN A O 1
ATOM 1037 N N . ASP A 1 129 ? 3.609 14.996 8.051 1.00 86.94 129 ASP A N 1
ATOM 1038 C CA . ASP A 1 129 ? 3.140 16.253 7.449 1.00 86.94 129 ASP A CA 1
ATOM 1039 C C . ASP A 1 129 ? 2.421 16.064 6.099 1.00 86.94 129 ASP A C 1
ATOM 1041 O O . ASP A 1 129 ? 1.637 16.915 5.676 1.00 86.94 129 ASP A O 1
ATOM 1045 N N . GLN A 1 130 ? 2.670 14.950 5.403 1.00 88.12 130 GLN A N 1
ATOM 1046 C CA . GLN A 1 130 ? 2.038 14.620 4.122 1.00 88.12 130 GLN A CA 1
ATOM 1047 C C . GLN A 1 130 ? 0.819 13.701 4.270 1.00 88.12 130 GLN A C 1
ATOM 1049 O O . GLN A 1 130 ? 0.202 13.357 3.256 1.00 88.12 130 GLN A O 1
ATOM 1054 N N . ALA A 1 131 ? 0.441 13.306 5.491 1.00 89.81 131 ALA A N 1
ATOM 1055 C CA . ALA A 1 131 ? -0.627 12.333 5.708 1.00 89.81 131 ALA A CA 1
ATOM 1056 C C . ALA A 1 131 ? -1.972 12.803 5.148 1.00 89.81 131 ALA A C 1
ATOM 1058 O O . ALA A 1 131 ? -2.631 12.061 4.421 1.00 89.81 131 ALA A O 1
ATOM 1059 N N . ALA A 1 132 ? -2.335 14.061 5.409 1.00 90.38 132 ALA A N 1
ATOM 1060 C CA . ALA A 1 132 ? -3.576 14.646 4.911 1.00 90.38 132 ALA A CA 1
ATOM 1061 C C . ALA A 1 132 ? -3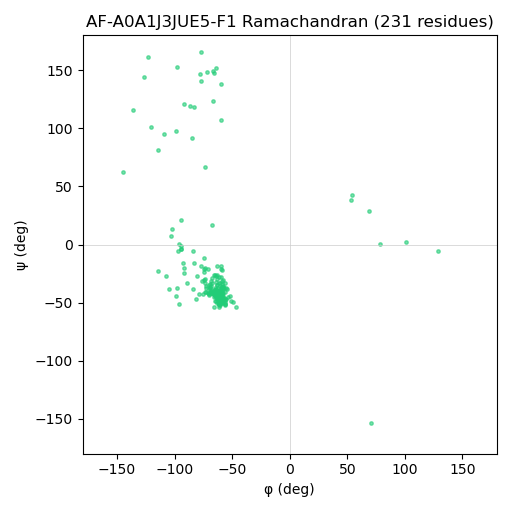.612 14.723 3.377 1.00 90.38 132 ALA A C 1
ATOM 1063 O O . ALA A 1 132 ? -4.609 14.347 2.763 1.00 90.38 132 ALA A O 1
ATOM 1064 N N . ASN A 1 133 ? -2.512 15.147 2.747 1.00 93.00 133 ASN A N 1
ATOM 1065 C CA . ASN A 1 133 ? -2.419 15.227 1.286 1.00 93.00 133 ASN A CA 1
ATOM 1066 C C . ASN A 1 133 ? -2.514 13.840 0.645 1.00 93.00 133 ASN A C 1
ATOM 1068 O O . ASN A 1 133 ? -3.245 13.653 -0.324 1.00 93.00 133 ASN A O 1
ATOM 1072 N N . THR A 1 134 ? -1.809 12.861 1.214 1.00 93.69 134 THR A N 1
ATOM 1073 C CA . THR A 1 134 ? -1.828 11.474 0.735 1.00 93.69 134 THR A CA 1
ATOM 1074 C C . THR A 1 134 ? -3.229 10.885 0.855 1.00 93.69 134 THR A C 1
ATOM 1076 O O . THR A 1 134 ? -3.724 10.285 -0.095 1.00 93.69 134 THR A O 1
ATOM 1079 N N . LEU A 1 135 ? -3.904 11.106 1.986 1.00 94.06 135 LEU A N 1
ATOM 1080 C CA . LEU A 1 135 ? -5.268 10.634 2.200 1.00 94.06 135 LEU A CA 1
ATOM 1081 C C . LEU A 1 135 ? -6.260 11.255 1.206 1.00 94.06 135 LEU A C 1
ATOM 1083 O O . LEU A 1 135 ? -7.096 10.540 0.658 1.00 94.06 135 LEU A O 1
ATOM 1087 N N . ASN A 1 136 ? -6.140 12.558 0.941 1.00 93.62 136 ASN A N 1
ATOM 1088 C CA . ASN A 1 136 ? -6.974 13.252 -0.040 1.00 93.62 136 ASN A CA 1
ATOM 1089 C C . ASN A 1 136 ? -6.766 12.711 -1.461 1.00 93.62 136 ASN A C 1
ATOM 1091 O O . ASN A 1 136 ? -7.741 12.510 -2.180 1.00 93.62 136 ASN A O 1
ATOM 1095 N N . GLU A 1 137 ? -5.522 12.445 -1.872 1.00 94.88 137 GLU A N 1
ATOM 1096 C CA . GLU A 1 137 ? -5.268 11.856 -3.192 1.00 94.88 137 GLU A CA 1
ATOM 1097 C C . GLU A 1 137 ? -5.789 10.414 -3.274 1.00 94.88 137 GLU A C 1
ATOM 1099 O O . GLU A 1 137 ? -6.431 10.072 -4.263 1.00 94.88 137 GLU A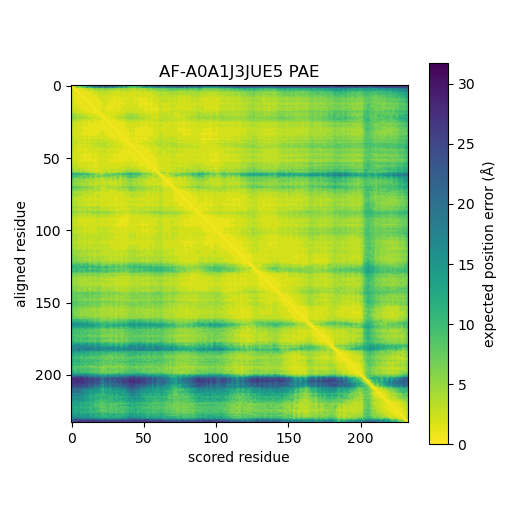 O 1
ATOM 1104 N N . LEU A 1 138 ? -5.614 9.587 -2.234 1.00 95.31 138 LEU A N 1
ATOM 1105 C CA . LEU A 1 138 ? -6.208 8.241 -2.189 1.00 95.31 138 LEU A CA 1
ATOM 1106 C C . LEU A 1 138 ? -7.735 8.289 -2.369 1.00 95.31 138 LEU A C 1
ATOM 1108 O O . LEU A 1 138 ? -8.283 7.536 -3.169 1.00 95.31 138 LEU A O 1
ATOM 1112 N N . ALA A 1 139 ? -8.407 9.191 -1.653 1.00 94.88 139 ALA A N 1
ATOM 1113 C CA . ALA A 1 139 ? -9.851 9.398 -1.731 1.00 94.88 139 ALA A CA 1
ATOM 1114 C C . ALA A 1 139 ? -10.293 9.831 -3.142 1.00 94.88 139 ALA A C 1
ATOM 1116 O O . ALA A 1 139 ? -11.196 9.241 -3.732 1.00 94.88 139 ALA A O 1
ATOM 1117 N N . LYS A 1 140 ? -9.577 10.795 -3.727 1.00 94.81 140 LYS A N 1
ATOM 1118 C CA . LYS A 1 140 ? -9.827 11.320 -5.074 1.00 94.81 140 LYS A CA 1
ATOM 1119 C C . LYS A 1 140 ? -9.645 10.276 -6.174 1.00 94.81 140 LYS A C 1
ATOM 1121 O O . LYS A 1 140 ? -10.453 10.236 -7.093 1.00 94.81 140 LYS A O 1
ATOM 1126 N N . PHE A 1 141 ? -8.609 9.439 -6.098 1.00 92.31 141 PHE A N 1
ATOM 1127 C CA . PHE A 1 141 ? -8.404 8.360 -7.072 1.00 92.31 141 PHE A CA 1
ATOM 1128 C C . PHE A 1 141 ? -9.499 7.294 -7.012 1.00 92.31 141 PHE A C 1
ATOM 1130 O O . PHE A 1 141 ? -9.725 6.631 -8.015 1.00 92.31 141 PHE A O 1
ATOM 1137 N N . LEU A 1 142 ? -10.154 7.128 -5.861 1.00 93.12 142 LEU A N 1
ATOM 1138 C CA . LEU A 1 142 ? -11.235 6.162 -5.674 1.00 93.12 142 LEU A CA 1
ATOM 1139 C C . LEU A 1 142 ? -12.634 6.754 -5.873 1.00 93.12 142 LEU A C 1
ATOM 1141 O O . LEU A 1 142 ? -13.597 6.000 -5.793 1.00 93.12 142 LEU A O 1
ATOM 1145 N N . ASP A 1 143 ? -12.748 8.064 -6.106 1.00 94.31 143 ASP A N 1
ATOM 1146 C CA . ASP A 1 143 ? -14.022 8.796 -6.157 1.00 94.31 143 ASP A CA 1
ATOM 1147 C C . ASP A 1 143 ? -14.886 8.587 -4.893 1.00 94.31 143 ASP A C 1
ATOM 1149 O O . ASP A 1 143 ? -16.094 8.357 -4.944 1.00 94.31 143 ASP A O 1
ATOM 1153 N N . ILE A 1 144 ? -14.243 8.619 -3.720 1.00 93.69 144 ILE A N 1
ATOM 1154 C CA . ILE A 1 144 ? -14.897 8.474 -2.411 1.00 93.69 144 ILE A CA 1
ATOM 1155 C C . ILE A 1 144 ? -14.491 9.656 -1.532 1.00 93.69 144 ILE A C 1
ATOM 1157 O O . ILE A 1 144 ? -13.344 10.093 -1.560 1.00 93.69 144 ILE A O 1
ATOM 1161 N N . ASP A 1 145 ? -15.402 10.147 -0.693 1.00 92.81 145 ASP A N 1
ATOM 1162 C CA . ASP A 1 145 ? -15.062 11.130 0.336 1.00 92.81 145 ASP A CA 1
ATOM 1163 C C . ASP A 1 145 ? -14.088 10.557 1.388 1.00 92.81 145 ASP A C 1
ATOM 1165 O O . ASP A 1 145 ? -14.096 9.370 1.731 1.00 92.81 145 ASP A O 1
ATOM 1169 N N . VAL A 1 146 ? -13.280 11.430 1.993 1.00 90.75 146 VAL A N 1
ATOM 1170 C CA . VAL A 1 146 ? -12.287 11.040 3.011 1.00 90.75 146 VAL A CA 1
ATOM 1171 C C . VAL A 1 146 ? -12.927 10.351 4.221 1.00 90.75 146 VAL A C 1
ATOM 1173 O O . VAL A 1 146 ? -12.374 9.388 4.748 1.00 90.75 146 VAL A O 1
ATOM 1176 N N . VAL A 1 147 ? -14.100 10.814 4.664 1.00 89.25 147 VAL A N 1
ATOM 1177 C CA . VAL A 1 147 ? -14.767 10.268 5.856 1.00 89.25 147 VAL A CA 1
ATOM 1178 C C . VAL A 1 147 ? -15.207 8.811 5.639 1.00 89.25 147 VAL A C 1
ATOM 1180 O O . VAL A 1 147 ? -14.779 7.963 6.423 1.00 89.25 147 VAL A O 1
ATOM 1183 N N . PRO A 1 148 ? -15.975 8.459 4.586 1.00 90.06 148 PRO A N 1
ATOM 1184 C CA . PRO A 1 148 ? -16.264 7.063 4.262 1.00 90.06 148 PRO A CA 1
ATOM 1185 C C . PRO A 1 148 ? -15.011 6.202 4.091 1.00 90.06 148 PRO A C 1
ATOM 1187 O O . PRO A 1 148 ? -15.004 5.061 4.547 1.00 90.06 148 PRO A O 1
ATOM 1190 N N . LEU A 1 149 ? -13.939 6.735 3.489 1.00 90.88 149 LEU A N 1
ATOM 1191 C CA . LEU A 1 149 ? -12.674 6.011 3.367 1.00 90.88 149 LEU A CA 1
ATOM 1192 C C . LEU A 1 149 ? -12.108 5.654 4.750 1.00 90.88 149 LEU A C 1
ATOM 1194 O O . LEU A 1 149 ? -11.808 4.494 5.005 1.00 90.88 149 LEU A O 1
ATOM 1198 N N . ILE A 1 150 ? -12.017 6.611 5.672 1.00 89.25 150 ILE A N 1
ATOM 1199 C CA . ILE A 1 150 ? -11.541 6.361 7.039 1.00 89.25 150 ILE A CA 1
ATOM 1200 C C . ILE A 1 150 ? -12.454 5.352 7.763 1.00 89.25 150 ILE A C 1
ATOM 1202 O O . ILE A 1 150 ? -11.973 4.365 8.317 1.00 89.25 150 ILE A O 1
ATOM 1206 N N . VAL A 1 151 ? -13.772 5.568 7.736 1.00 88.06 151 VAL A N 1
ATOM 1207 C CA . VAL A 1 151 ? -14.755 4.751 8.473 1.00 88.06 151 VAL A CA 1
ATOM 1208 C C . VAL A 1 151 ? -14.752 3.297 8.005 1.00 88.06 151 VAL A C 1
ATOM 1210 O O . VAL A 1 151 ? -14.734 2.389 8.835 1.00 88.06 151 VAL A O 1
ATOM 1213 N N . ASN A 1 152 ? -14.728 3.062 6.690 1.00 90.19 152 ASN A N 1
ATOM 1214 C CA . ASN A 1 152 ? -14.797 1.714 6.119 1.00 90.19 152 ASN A CA 1
ATOM 1215 C C . ASN A 1 152 ? -13.594 0.842 6.504 1.00 90.19 152 ASN A C 1
ATOM 1217 O O . ASN A 1 152 ? -13.714 -0.380 6.567 1.00 90.19 152 ASN A O 1
ATOM 1221 N N . TRP A 1 153 ? -12.448 1.460 6.791 1.00 90.88 153 TRP A N 1
ATOM 1222 C CA . TRP A 1 153 ? -11.215 0.761 7.153 1.00 90.88 153 TRP A CA 1
ATOM 1223 C C . TRP A 1 153 ? -10.901 0.808 8.653 1.00 90.88 153 TRP A C 1
ATOM 1225 O O . TRP A 1 153 ? -9.844 0.325 9.071 1.00 90.88 153 TRP A O 1
ATOM 1235 N N . LEU A 1 154 ? -11.824 1.318 9.478 1.00 90.94 154 LEU A N 1
ATOM 1236 C CA . LEU A 1 154 ? -11.680 1.396 10.934 1.00 90.94 154 LEU A CA 1
ATOM 1237 C C . LEU A 1 154 ? -11.228 0.070 11.575 1.00 90.94 154 LEU A C 1
ATOM 1239 O O . LEU A 1 154 ? -10.257 0.107 12.336 1.00 90.94 154 LEU A O 1
ATOM 1243 N N . PRO A 1 155 ? -11.838 -1.099 11.281 1.00 91.44 155 PRO A N 1
ATOM 1244 C CA . PRO A 1 155 ? -11.430 -2.357 11.909 1.00 91.44 155 PRO A CA 1
ATOM 1245 C C . PRO A 1 155 ? -9.957 -2.692 11.657 1.00 91.44 155 PRO A C 1
ATOM 1247 O O . PRO A 1 155 ? -9.223 -3.026 12.587 1.00 91.44 155 PRO A O 1
ATOM 1250 N N . ARG A 1 156 ? -9.489 -2.511 10.418 1.00 90.56 156 ARG A N 1
ATOM 1251 C CA . ARG A 1 156 ? -8.104 -2.789 10.029 1.00 90.56 156 ARG A CA 1
ATOM 1252 C C . ARG A 1 156 ? -7.117 -1.791 10.637 1.00 90.56 156 ARG A C 1
ATOM 1254 O O . ARG A 1 156 ? -6.033 -2.178 11.075 1.00 90.56 156 ARG A O 1
ATOM 1261 N N . VAL A 1 157 ? -7.492 -0.515 10.716 1.00 91.06 157 VAL A N 1
ATOM 1262 C CA . VAL A 1 157 ? -6.676 0.534 11.352 1.00 91.06 157 VAL A CA 1
ATOM 1263 C C . VAL A 1 157 ? -6.531 0.266 12.853 1.00 91.06 157 VAL A C 1
ATOM 1265 O O . VAL A 1 157 ? -5.421 0.336 13.384 1.00 91.06 157 VAL A O 1
ATOM 1268 N N . LEU A 1 158 ? -7.617 -0.116 13.534 1.00 90.38 158 LEU A N 1
ATOM 1269 C CA . LEU A 1 158 ? -7.581 -0.511 14.945 1.00 90.38 158 LEU A CA 1
ATOM 1270 C C . LEU A 1 158 ? -6.735 -1.768 15.166 1.00 90.38 158 LEU A C 1
ATOM 1272 O O . LEU A 1 158 ? -5.924 -1.791 16.092 1.00 90.38 158 LEU A O 1
ATOM 1276 N N . ALA A 1 159 ? -6.874 -2.788 14.314 1.00 89.06 159 ALA A N 1
ATOM 1277 C CA . ALA A 1 159 ? -6.059 -4.000 14.387 1.00 89.06 159 ALA A CA 1
ATOM 1278 C C . ALA A 1 159 ? -4.563 -3.676 14.261 1.00 89.06 159 ALA A C 1
ATOM 1280 O O . ALA A 1 159 ? -3.743 -4.160 15.047 1.00 89.06 159 ALA A O 1
ATOM 1281 N N . PHE A 1 160 ? -4.195 -2.805 13.317 1.00 87.38 160 PHE A N 1
ATOM 1282 C CA . PHE A 1 160 ? -2.819 -2.342 13.167 1.00 87.38 160 PHE A CA 1
ATOM 1283 C C . PHE A 1 160 ? -2.338 -1.579 14.407 1.00 87.38 160 PHE A C 1
ATOM 1285 O O . PHE A 1 160 ? -1.253 -1.869 14.909 1.00 87.38 160 PHE A O 1
ATOM 1292 N N . ALA A 1 161 ? -3.137 -0.644 14.929 1.00 88.94 161 ALA A N 1
ATOM 1293 C CA . ALA A 1 161 ? -2.789 0.164 16.098 1.00 88.94 161 ALA A CA 1
ATOM 1294 C C . ALA A 1 161 ? -2.612 -0.683 17.370 1.00 88.94 161 ALA A C 1
ATOM 1296 O O . ALA A 1 161 ? -1.659 -0.485 18.122 1.00 88.94 161 ALA A O 1
ATOM 1297 N N . LEU A 1 162 ? -3.490 -1.665 17.595 1.00 86.81 162 LEU A N 1
ATOM 1298 C CA . LEU A 1 162 ? -3.411 -2.598 18.725 1.00 86.81 162 LEU A CA 1
ATOM 1299 C C . LEU A 1 162 ? -2.166 -3.485 18.668 1.00 86.81 162 LEU A C 1
ATOM 1301 O O . LEU A 1 162 ? -1.611 -3.831 19.713 1.00 86.81 162 LEU A O 1
ATOM 1305 N N . ASN A 1 163 ? -1.720 -3.820 17.456 1.00 82.50 163 ASN A N 1
ATOM 1306 C CA . ASN A 1 163 ? -0.495 -4.572 17.231 1.00 82.50 163 ASN A CA 1
ATOM 1307 C C . ASN A 1 163 ? 0.772 -3.732 17.438 1.00 82.50 163 ASN A C 1
ATOM 1309 O O . ASN A 1 163 ? 1.855 -4.314 17.523 1.00 82.50 163 ASN A O 1
ATOM 1313 N N . GLN A 1 164 ? 0.688 -2.403 17.554 1.00 81.62 164 GLN A N 1
ATOM 1314 C CA . GLN A 1 164 ? 1.858 -1.572 17.836 1.00 81.62 164 GLN A CA 1
ATOM 1315 C C . GLN A 1 164 ? 2.339 -1.730 19.282 1.00 81.62 164 GLN A C 1
ATOM 1317 O O . GLN A 1 164 ? 1.564 -1.955 20.213 1.00 81.62 164 GLN A O 1
ATOM 1322 N N . LYS A 1 165 ? 3.656 -1.595 19.479 1.00 76.62 165 LYS A N 1
ATOM 1323 C CA . LYS A 1 165 ? 4.263 -1.635 20.821 1.00 76.62 165 LYS A CA 1
ATOM 1324 C C . LYS A 1 165 ? 3.899 -0.406 21.654 1.00 76.62 165 LYS A C 1
ATOM 1326 O O . LYS A 1 165 ? 3.778 -0.507 22.869 1.00 76.62 165 LYS A O 1
ATOM 1331 N N . GLU A 1 166 ? 3.760 0.744 21.006 1.00 81.12 166 GLU A N 1
ATOM 1332 C CA . GLU A 1 166 ? 3.581 2.031 21.667 1.00 81.12 166 GLU A CA 1
ATOM 1333 C C . GLU A 1 166 ? 2.093 2.344 21.844 1.00 81.12 166 GLU A C 1
ATOM 1335 O O . GLU A 1 166 ? 1.350 2.449 20.871 1.00 81.12 166 GLU A O 1
ATOM 1340 N N . GLU A 1 167 ? 1.647 2.533 23.087 1.00 77.94 167 GLU A N 1
ATOM 1341 C CA . GLU A 1 167 ? 0.234 2.816 23.386 1.00 77.94 167 GLU A CA 1
ATOM 1342 C C . GLU A 1 167 ? -0.248 4.155 22.817 1.00 77.94 167 GLU A C 1
ATOM 1344 O O . GLU A 1 167 ? -1.428 4.295 22.489 1.00 77.94 167 GLU A O 1
ATOM 1349 N N . ARG A 1 168 ? 0.668 5.116 22.628 1.00 83.69 168 ARG A N 1
ATOM 1350 C CA . ARG A 1 168 ? 0.365 6.416 22.013 1.00 83.69 168 ARG A CA 1
ATOM 1351 C C . ARG A 1 168 ? -0.257 6.273 20.623 1.00 83.69 168 ARG A C 1
ATOM 1353 O O . ARG A 1 168 ? -1.158 7.029 20.298 1.00 83.69 168 ARG A O 1
ATOM 1360 N N . ASN A 1 169 ? 0.137 5.248 19.865 1.00 86.12 169 ASN A N 1
ATOM 1361 C CA . ASN A 1 169 ? -0.343 5.013 18.504 1.00 86.12 169 ASN A CA 1
ATOM 1362 C C . ASN A 1 169 ? -1.846 4.709 18.480 1.00 86.12 169 ASN A C 1
ATOM 1364 O O . ASN A 1 169 ? -2.573 5.218 17.632 1.00 86.12 169 ASN A O 1
ATOM 1368 N N . LEU A 1 170 ? -2.337 3.929 19.449 1.00 86.69 170 LEU A N 1
ATOM 1369 C CA . LEU A 1 170 ? -3.769 3.666 19.587 1.00 86.69 170 LEU A CA 1
ATOM 1370 C C . LEU A 1 170 ? -4.533 4.927 20.005 1.00 86.69 170 LEU A C 1
ATOM 1372 O O . LEU A 1 170 ? -5.608 5.197 19.476 1.00 86.69 170 LEU A O 1
ATOM 1376 N N . LEU A 1 171 ? -3.974 5.715 20.927 1.00 85.75 171 LEU A N 1
ATOM 1377 C CA . LEU A 1 171 ? -4.596 6.960 21.381 1.00 85.75 171 LEU A CA 1
ATOM 1378 C C . LEU A 1 171 ? -4.706 7.989 20.250 1.00 85.75 171 LEU A C 1
ATOM 1380 O O . LEU A 1 171 ? -5.765 8.592 20.096 1.00 85.75 171 LEU A O 1
ATOM 1384 N N . SER A 1 172 ? -3.660 8.151 19.436 1.00 86.62 172 SER A N 1
ATOM 1385 C CA . SER A 1 172 ? -3.662 9.054 18.280 1.00 86.62 172 SER A CA 1
ATOM 1386 C C . SER A 1 172 ? -4.736 8.668 17.262 1.00 86.62 172 SER A C 1
ATOM 1388 O O . SER A 1 172 ? -5.462 9.539 16.784 1.00 86.62 172 SER A O 1
ATOM 1390 N N . VAL A 1 173 ? -4.905 7.368 16.987 1.00 89.38 173 VAL A N 1
ATOM 1391 C CA . VAL A 1 173 ? -5.991 6.872 16.128 1.00 89.38 173 VAL A CA 1
ATOM 1392 C C . VAL A 1 173 ? -7.351 7.212 16.728 1.00 89.38 173 VAL A C 1
ATOM 1394 O O . VAL A 1 173 ? -8.181 7.810 16.056 1.00 89.38 173 VAL A O 1
ATOM 1397 N N . LEU A 1 174 ? -7.593 6.893 17.998 1.00 88.88 174 LEU A N 1
ATOM 1398 C CA . LEU A 1 174 ? -8.890 7.163 18.627 1.00 88.88 174 LEU A CA 1
ATOM 1399 C C . LEU A 1 174 ? -9.235 8.657 18.641 1.00 88.88 174 LEU A C 1
ATOM 1401 O O . LEU A 1 174 ? -10.366 9.024 18.337 1.00 88.88 174 LEU A O 1
ATOM 1405 N N . GLN A 1 175 ? -8.255 9.523 18.906 1.00 87.06 175 GLN A N 1
ATOM 1406 C CA . GLN A 1 175 ? -8.423 10.975 18.805 1.00 87.06 175 GLN A CA 1
ATOM 1407 C C . GLN A 1 175 ? -8.766 11.419 17.379 1.00 87.06 175 GLN A C 1
ATOM 1409 O O . GLN A 1 175 ? -9.645 12.261 17.199 1.00 87.06 175 GLN A O 1
ATOM 1414 N N . LEU A 1 176 ? -8.111 10.841 16.367 1.00 87.12 176 LEU A N 1
ATOM 1415 C CA . LEU A 1 176 ? -8.404 11.127 14.966 1.00 87.12 176 LEU A CA 1
ATOM 1416 C C . LEU A 1 176 ? -9.849 10.747 14.621 1.00 87.12 176 LEU A C 1
ATOM 1418 O O . LEU A 1 176 ? -10.592 11.585 14.116 1.00 87.12 176 LEU A O 1
ATOM 1422 N N . TYR A 1 177 ? -10.282 9.530 14.948 1.00 87.38 177 TYR A N 1
ATOM 1423 C CA . TYR A 1 177 ? -11.652 9.083 14.679 1.00 87.38 177 TYR A CA 1
ATOM 1424 C C . TYR A 1 177 ? -12.694 9.888 15.462 1.00 87.38 177 TYR A C 1
ATOM 1426 O O . TYR A 1 177 ? -13.715 10.270 14.894 1.00 87.38 177 TYR A O 1
ATOM 1434 N N . HIS A 1 178 ? -12.411 10.235 16.720 1.00 87.88 178 HIS A N 1
ATOM 1435 C CA . HIS A 1 178 ? -13.261 11.133 17.498 1.00 87.88 178 HIS A CA 1
ATOM 1436 C C . HIS A 1 178 ? -13.390 12.508 16.829 1.00 87.88 178 HIS A C 1
ATOM 1438 O O . HIS A 1 178 ? -14.488 13.043 16.730 1.00 87.88 178 HIS A O 1
ATOM 1444 N N . SER A 1 179 ? -12.294 13.063 16.301 1.00 85.81 179 SER A N 1
ATOM 1445 C CA . SER A 1 179 ? -12.315 14.363 15.618 1.00 85.81 179 SER A CA 1
ATOM 1446 C C . SER A 1 179 ? -13.069 14.348 14.281 1.00 85.81 179 SER A C 1
ATOM 1448 O O . SER A 1 179 ? -13.658 15.360 13.910 1.00 85.81 179 SER A O 1
ATOM 1450 N N . GLN A 1 180 ? -13.067 13.215 13.568 1.00 81.38 180 GLN A N 1
ATOM 1451 C CA . GLN A 1 180 ? -13.686 13.078 12.244 1.00 81.38 180 GLN A CA 1
ATOM 1452 C C . GLN A 1 180 ? -15.160 12.649 12.306 1.00 81.38 180 GLN A C 1
ATOM 1454 O O . GLN A 1 180 ? -15.946 13.046 11.452 1.00 81.38 180 GLN A O 1
ATOM 1459 N N . ILE A 1 181 ? -15.539 11.833 13.296 1.00 78.62 181 ILE A N 1
ATOM 1460 C CA . ILE A 1 181 ? -16.872 11.203 13.386 1.00 78.62 181 ILE A CA 1
ATOM 1461 C C . ILE A 1 181 ? -17.664 11.717 14.600 1.00 78.62 181 ILE A C 1
ATOM 1463 O O . ILE A 1 181 ? -18.889 11.649 14.616 1.00 78.62 181 ILE A O 1
ATOM 1467 N N . GLY A 1 182 ? -16.991 12.245 15.626 1.00 79.88 182 GLY A N 1
ATOM 1468 C CA . GLY A 1 182 ? -17.620 12.686 16.876 1.00 79.88 182 GLY A CA 1
ATOM 1469 C C . GLY A 1 182 ? -17.975 11.556 17.850 1.00 79.88 182 GLY A C 1
ATOM 1470 O O . GLY A 1 182 ? -18.505 11.838 18.922 1.00 79.88 182 GLY A O 1
ATOM 1471 N N . SER A 1 183 ? -17.685 10.297 17.510 1.00 80.56 183 SER A N 1
ATOM 1472 C CA . SER A 1 183 ? -17.989 9.124 18.344 1.00 80.56 183 SER A CA 1
ATOM 1473 C C . SER A 1 183 ? -17.000 8.938 19.487 1.00 80.56 183 SER A C 1
ATOM 1475 O O . SER A 1 183 ? -15.810 9.229 19.342 1.00 80.56 183 SER A O 1
ATOM 1477 N N . ASP A 1 184 ? -17.472 8.419 20.618 1.00 85.44 184 ASP A N 1
ATOM 1478 C CA . ASP A 1 184 ? -16.595 8.078 21.740 1.00 85.44 184 ASP A CA 1
ATOM 1479 C C . ASP A 1 184 ? -15.831 6.756 21.508 1.00 85.44 184 ASP A C 1
ATOM 1481 O O . ASP A 1 184 ? -16.142 5.963 20.615 1.00 85.44 184 ASP A O 1
ATOM 1485 N N . ASN A 1 185 ? -14.799 6.495 22.318 1.00 85.44 185 ASN A N 1
ATOM 1486 C CA . ASN A 1 185 ? -13.973 5.292 22.164 1.00 85.44 185 ASN A CA 1
ATOM 1487 C C . ASN A 1 185 ? -14.792 3.998 22.271 1.00 85.44 185 ASN A C 1
ATOM 1489 O O . ASN A 1 185 ? -14.499 3.020 21.585 1.00 85.44 185 ASN A O 1
ATOM 1493 N N . LYS A 1 186 ? -15.805 3.967 23.139 1.00 85.56 186 LYS A N 1
ATOM 1494 C CA . LYS A 1 186 ? -16.613 2.773 23.370 1.00 85.56 186 LYS A CA 1
ATOM 1495 C C . LYS A 1 186 ? -17.507 2.493 22.167 1.00 85.56 186 LYS A C 1
ATOM 1497 O O . LYS A 1 186 ? -17.605 1.340 21.758 1.00 85.56 186 LYS A O 1
ATOM 1502 N N . GLU A 1 187 ? -18.106 3.524 21.585 1.00 86.50 187 GLU A N 1
ATOM 1503 C CA . GLU A 1 187 ? -18.891 3.456 20.353 1.00 86.50 187 GLU A CA 1
ATOM 1504 C C . GLU A 1 187 ? -18.037 2.982 19.174 1.00 86.50 187 GLU A C 1
ATOM 1506 O O . GLU A 1 187 ? -18.436 2.052 18.473 1.00 86.50 187 GLU A O 1
ATOM 1511 N N . ILE A 1 188 ? -16.834 3.548 19.010 1.00 87.00 188 ILE A N 1
ATOM 1512 C CA . ILE A 1 188 ? -15.876 3.161 17.961 1.00 87.00 188 ILE A CA 1
ATOM 1513 C C . ILE A 1 188 ? -15.557 1.663 18.055 1.00 87.00 188 ILE A C 1
ATOM 1515 O O . ILE A 1 188 ? -15.684 0.931 17.070 1.00 87.00 188 ILE A O 1
ATOM 1519 N N . PHE A 1 189 ? -15.176 1.182 19.244 1.00 86.81 189 PHE A N 1
ATOM 1520 C CA . PHE A 1 189 ? -14.855 -0.232 19.434 1.00 86.81 189 PHE A CA 1
ATOM 1521 C C . PHE A 1 189 ? -16.082 -1.133 19.313 1.00 86.81 189 PHE A C 1
ATOM 1523 O O . PHE A 1 189 ? -15.975 -2.194 18.709 1.00 86.81 189 PHE A O 1
ATOM 1530 N N . ALA A 1 190 ? -17.238 -0.738 19.850 1.00 86.50 190 ALA A N 1
ATOM 1531 C CA . ALA A 1 190 ? -18.455 -1.541 19.777 1.00 86.50 190 ALA A CA 1
ATOM 1532 C C . ALA A 1 190 ? -18.936 -1.725 18.329 1.00 86.50 190 ALA A C 1
ATOM 1534 O O . ALA A 1 190 ? -19.321 -2.832 17.956 1.00 86.50 190 ALA A O 1
ATOM 1535 N N . ALA A 1 191 ? -18.866 -0.670 17.511 1.00 87.00 191 ALA A N 1
ATOM 1536 C CA . ALA A 1 191 ? -19.240 -0.721 16.100 1.00 87.00 191 ALA A CA 1
ATOM 1537 C C . ALA A 1 191 ? -18.265 -1.570 15.268 1.00 87.00 191 ALA A C 1
ATOM 1539 O O . ALA A 1 191 ? -18.692 -2.329 14.400 1.00 87.00 191 ALA A O 1
ATOM 1540 N N . ALA A 1 192 ? -16.961 -1.476 15.549 1.00 89.25 192 ALA A N 1
ATOM 1541 C CA . ALA A 1 192 ? -15.937 -2.212 14.812 1.00 89.25 192 ALA A CA 1
ATOM 1542 C C . ALA A 1 192 ? -15.738 -3.656 15.299 1.00 89.25 192 ALA A C 1
ATOM 1544 O O . ALA A 1 192 ? -15.128 -4.439 14.576 1.00 89.25 192 ALA A O 1
ATOM 1545 N N . LEU A 1 193 ? -16.220 -4.026 16.496 1.00 88.94 193 LEU A N 1
ATOM 1546 C CA . LEU A 1 193 ? -15.829 -5.260 17.190 1.00 88.94 193 LEU A CA 1
ATOM 1547 C C . LEU A 1 193 ? -15.938 -6.536 16.336 1.00 88.94 193 LEU A C 1
ATOM 1549 O O . LEU A 1 193 ? -14.960 -7.283 16.318 1.00 88.94 193 LEU A O 1
ATOM 1553 N N . PRO A 1 194 ? -17.046 -6.811 15.615 1.00 88.12 194 PRO A N 1
ATOM 1554 C CA . PRO A 1 194 ? -17.154 -8.045 14.837 1.00 88.12 194 PRO A CA 1
ATOM 1555 C C . PRO A 1 194 ? -16.076 -8.142 13.750 1.00 88.12 194 PRO A C 1
ATOM 1557 O O . PRO A 1 194 ? -15.405 -9.163 13.639 1.00 88.12 194 PRO A O 1
ATOM 1560 N N . ALA A 1 195 ? -15.867 -7.056 13.001 1.00 89.06 195 ALA A N 1
ATOM 1561 C CA . ALA A 1 195 ? -14.868 -6.990 11.937 1.00 89.06 195 ALA A CA 1
ATOM 1562 C C . ALA A 1 195 ? -13.436 -6.883 12.485 1.00 89.06 195 ALA A C 1
ATOM 1564 O O . ALA A 1 195 ? -12.499 -7.385 11.879 1.00 89.06 195 ALA A O 1
ATOM 1565 N N . LEU A 1 196 ? -13.251 -6.259 13.650 1.00 89.38 196 LEU A N 1
ATOM 1566 C CA . LEU A 1 196 ? -11.955 -6.154 14.312 1.00 89.38 196 LEU A CA 1
ATOM 1567 C C . LEU A 1 196 ? -11.471 -7.525 14.786 1.00 89.38 196 LEU A C 1
ATOM 1569 O O . LEU A 1 196 ? -10.293 -7.838 14.649 1.00 89.38 196 LEU A O 1
ATOM 1573 N N . LEU A 1 197 ? -12.366 -8.344 15.344 1.00 85.81 197 LEU A N 1
ATOM 1574 C CA . LEU A 1 197 ? -12.030 -9.717 15.718 1.00 85.81 197 LEU A CA 1
ATOM 1575 C C . LEU A 1 197 ? -11.652 -10.546 14.488 1.00 85.81 197 LEU A C 1
ATOM 1577 O O . LEU A 1 197 ? -10.696 -11.311 14.566 1.00 85.81 197 LEU A O 1
ATOM 1581 N N . ASP A 1 198 ? -12.349 -10.355 13.366 1.00 85.25 198 ASP A N 1
ATOM 1582 C CA . ASP A 1 198 ? -11.991 -10.991 12.098 1.00 85.25 198 ASP A CA 1
ATOM 1583 C C . ASP A 1 198 ? -10.595 -10.549 11.630 1.00 85.25 198 ASP A C 1
ATOM 1585 O O . ASP A 1 198 ? -9.734 -11.393 11.444 1.00 85.25 198 ASP A O 1
ATOM 1589 N N . GLU A 1 199 ? -10.287 -9.250 11.585 1.00 85.00 199 GLU A N 1
ATOM 1590 C CA . GLU A 1 199 ? -8.950 -8.739 11.206 1.00 85.00 199 GLU A CA 1
ATOM 1591 C C . GLU A 1 199 ? -7.818 -9.191 12.152 1.00 85.00 199 GLU A C 1
ATOM 1593 O O . GLU A 1 199 ? -6.658 -9.296 11.749 1.00 85.00 199 GLU A O 1
ATOM 1598 N N . LEU A 1 200 ? -8.123 -9.451 13.427 1.00 81.38 200 LEU A N 1
ATOM 1599 C CA . LEU A 1 200 ? -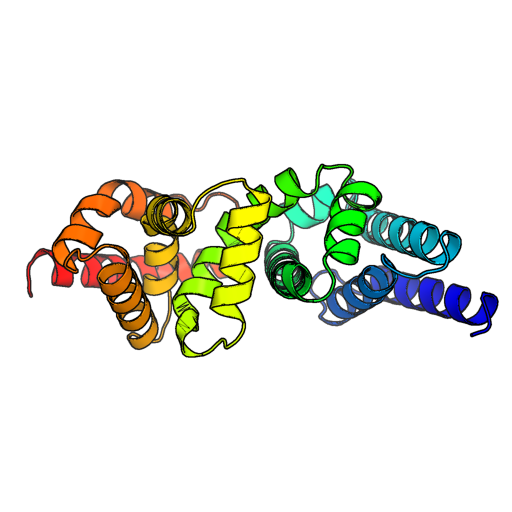7.145 -9.944 14.402 1.00 81.38 200 LEU A CA 1
ATOM 1600 C C . LEU A 1 200 ? -6.887 -11.456 14.296 1.00 81.38 200 LEU A C 1
ATOM 1602 O O . LEU A 1 200 ? -5.815 -11.908 14.702 1.00 81.38 200 LEU A O 1
ATOM 1606 N N . VAL A 1 201 ? -7.860 -12.231 13.805 1.00 73.81 201 VAL A N 1
ATOM 1607 C CA . VAL A 1 201 ? -7.819 -13.706 13.756 1.00 73.81 201 VAL A CA 1
ATOM 1608 C C . VAL A 1 201 ? -7.553 -14.227 12.341 1.00 73.81 201 VAL A C 1
ATOM 1610 O O . VAL A 1 201 ? -6.831 -15.210 12.167 1.00 73.81 201 VAL A O 1
ATOM 1613 N N . CYS A 1 202 ? -8.118 -13.582 11.327 1.00 65.00 202 CYS A N 1
ATOM 1614 C CA . CYS A 1 202 ? -7.957 -13.915 9.924 1.00 65.00 202 CYS A CA 1
ATOM 1615 C C . CYS A 1 202 ? -6.681 -13.254 9.394 1.00 65.00 202 CYS A C 1
ATOM 1617 O O . CYS A 1 202 ? -6.667 -12.123 8.914 1.00 65.00 202 CYS A O 1
ATOM 1619 N N . PHE A 1 203 ? -5.583 -14.006 9.471 1.00 61.12 203 PHE A N 1
ATOM 1620 C CA . PHE A 1 203 ? -4.303 -13.684 8.837 1.00 61.12 203 PHE A CA 1
ATOM 1621 C C . PHE A 1 203 ? -4.402 -13.904 7.325 1.00 61.12 203 PHE A C 1
ATOM 1623 O O . PHE A 1 203 ? -3.823 -14.839 6.772 1.00 61.12 203 PHE A O 1
ATOM 1630 N N . VAL A 1 204 ? -5.210 -13.090 6.656 1.00 45.78 204 VAL A N 1
ATOM 1631 C CA . VAL A 1 204 ? -5.382 -13.179 5.208 1.00 45.78 204 VAL A CA 1
ATOM 1632 C C . VAL A 1 204 ? -4.275 -12.335 4.573 1.00 45.78 204 VAL A C 1
ATOM 1634 O O . VAL A 1 204 ? -4.168 -11.143 4.841 1.00 45.78 204 VAL A O 1
ATOM 1637 N N . ASP A 1 205 ? -3.430 -12.990 3.776 1.00 47.84 205 ASP A N 1
ATOM 1638 C CA . ASP A 1 205 ? -2.520 -12.420 2.764 1.00 47.84 205 ASP A CA 1
ATOM 1639 C C . ASP A 1 205 ? -1.032 -12.236 3.080 1.00 47.84 205 ASP A C 1
ATOM 1641 O O . ASP A 1 205 ? -0.285 -11.824 2.194 1.00 47.84 205 ASP A O 1
ATOM 1645 N N . ILE A 1 206 ? -0.530 -12.618 4.255 1.00 48.38 206 ILE A N 1
ATOM 1646 C CA . ILE A 1 206 ? 0.914 -12.517 4.515 1.00 48.38 206 ILE A CA 1
ATOM 1647 C C . ILE A 1 206 ? 1.535 -13.914 4.562 1.00 48.38 206 ILE A C 1
ATOM 1649 O O . ILE A 1 206 ? 1.589 -14.563 5.600 1.00 48.38 206 ILE A O 1
ATOM 1653 N N . ALA A 1 207 ? 2.084 -14.357 3.426 1.00 48.16 207 ALA A N 1
ATOM 1654 C CA . ALA A 1 207 ? 2.989 -15.511 3.345 1.00 48.16 207 ALA A CA 1
ATOM 1655 C C . ALA A 1 207 ? 4.354 -15.259 4.035 1.00 48.16 207 ALA A C 1
ATOM 1657 O O . ALA A 1 207 ? 5.319 -15.979 3.786 1.00 48.16 207 ALA A O 1
ATOM 1658 N N . ASP A 1 208 ? 4.442 -14.229 4.882 1.00 58.88 208 ASP A N 1
ATOM 1659 C CA . ASP A 1 208 ? 5.597 -13.905 5.711 1.00 58.88 208 ASP A CA 1
ATOM 1660 C C . ASP A 1 208 ? 5.352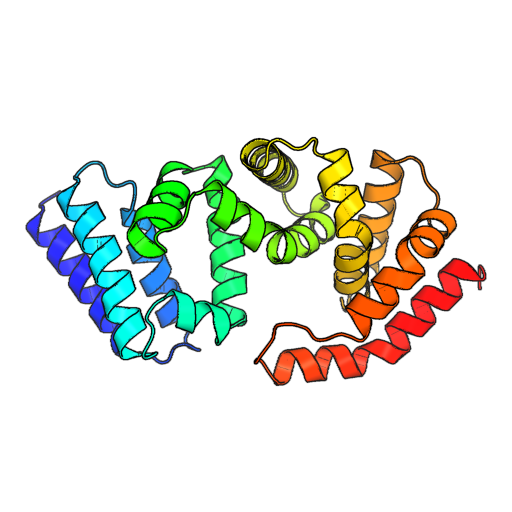 -14.433 7.134 1.00 58.88 208 ASP A C 1
ATOM 1662 O O . ASP A 1 208 ? 4.645 -13.850 7.967 1.00 58.88 208 ASP A O 1
ATOM 1666 N N . THR A 1 209 ? 5.919 -15.607 7.402 1.00 58.31 209 THR A N 1
ATOM 1667 C CA . THR A 1 209 ? 5.820 -16.313 8.685 1.00 58.31 209 THR A CA 1
ATOM 1668 C C . THR A 1 209 ? 6.276 -15.498 9.915 1.00 58.31 209 THR A C 1
ATOM 1670 O O . THR A 1 209 ? 5.601 -15.585 10.940 1.00 58.31 209 THR A O 1
ATOM 1673 N N . PRO A 1 210 ? 7.329 -14.649 9.875 1.00 62.28 210 PRO A N 1
ATOM 1674 C CA . PRO A 1 210 ? 7.807 -13.914 11.049 1.00 62.28 210 PRO A CA 1
ATOM 1675 C C . PRO A 1 210 ? 6.844 -12.823 11.533 1.00 62.28 210 PRO A C 1
ATOM 1677 O O . PRO A 1 210 ? 6.740 -12.582 12.737 1.00 62.28 210 PRO A O 1
ATOM 1680 N N . GLU A 1 211 ? 6.160 -12.127 10.621 1.00 64.25 211 GLU A N 1
ATOM 1681 C CA . GLU A 1 211 ? 5.198 -11.082 10.992 1.00 64.25 211 GLU A CA 1
ATOM 1682 C C . GLU A 1 211 ? 3.918 -11.697 11.568 1.00 64.25 211 GLU A C 1
ATOM 1684 O O . GLU A 1 211 ? 3.379 -11.206 12.564 1.00 64.25 211 GLU A O 1
ATOM 1689 N N . THR A 1 212 ? 3.494 -12.834 11.012 1.00 68.38 212 THR A N 1
ATOM 1690 C CA . THR A 1 212 ? 2.370 -13.622 11.533 1.00 68.38 212 THR A CA 1
ATOM 1691 C C . THR A 1 212 ? 2.634 -14.074 12.974 1.00 68.38 212 THR A C 1
ATOM 1693 O O . THR A 1 212 ? 1.811 -13.832 13.861 1.00 68.38 212 THR A O 1
ATOM 1696 N N . ASP A 1 213 ? 3.823 -14.620 13.250 1.00 70.31 213 ASP A N 1
ATOM 1697 C CA . ASP A 1 213 ? 4.220 -15.054 14.595 1.00 70.31 213 ASP A CA 1
ATOM 1698 C C . ASP A 1 213 ? 4.249 -13.893 15.604 1.00 70.31 213 ASP A C 1
ATOM 1700 O O . ASP A 1 213 ? 3.780 -14.020 16.740 1.00 70.31 213 ASP A O 1
ATOM 1704 N N . ARG A 1 214 ? 4.761 -12.724 15.197 1.00 72.50 214 ARG A N 1
ATOM 1705 C CA . ARG A 1 214 ? 4.802 -11.525 16.053 1.00 72.50 214 ARG A CA 1
ATOM 1706 C C . ARG A 1 214 ? 3.410 -11.022 16.418 1.00 72.50 214 ARG A C 1
ATOM 1708 O O . ARG A 1 214 ? 3.208 -10.594 17.556 1.00 72.50 214 ARG A O 1
ATOM 1715 N N . ARG A 1 215 ? 2.465 -11.047 15.476 1.00 72.06 215 ARG A N 1
ATOM 1716 C CA . ARG A 1 215 ? 1.076 -10.626 15.718 1.00 72.06 215 ARG A CA 1
ATOM 1717 C C . ARG A 1 215 ? 0.346 -11.611 16.623 1.00 72.06 215 ARG A C 1
ATOM 1719 O O . ARG A 1 215 ? -0.285 -11.181 17.586 1.00 72.06 215 ARG A O 1
ATOM 1726 N N . LEU A 1 216 ? 0.522 -12.916 16.405 1.00 75.62 216 LEU A N 1
ATOM 1727 C CA . LEU A 1 216 ? -0.029 -13.959 17.277 1.00 75.62 216 LEU A CA 1
ATOM 1728 C C . LEU A 1 216 ? 0.422 -13.800 18.735 1.00 75.62 216 LEU A C 1
ATOM 1730 O O . LEU A 1 216 ? -0.391 -13.913 19.650 1.00 75.62 216 LEU A O 1
ATOM 1734 N N . GLN A 1 217 ? 1.692 -13.456 18.967 1.00 80.19 217 GLN A N 1
ATOM 1735 C CA . GLN A 1 217 ? 2.201 -13.184 20.318 1.00 80.19 217 GLN A CA 1
ATOM 1736 C C . GLN A 1 217 ? 1.542 -11.968 20.991 1.00 80.19 217 GLN A C 1
ATOM 1738 O O . GLN A 1 217 ? 1.477 -11.911 22.219 1.00 80.19 217 GLN A O 1
ATOM 1743 N N . ARG A 1 218 ? 1.060 -10.988 20.216 1.00 79.94 218 ARG A N 1
ATOM 1744 C CA . ARG A 1 218 ? 0.437 -9.754 20.729 1.00 79.94 218 ARG A CA 1
ATOM 1745 C C . ARG A 1 218 ? -1.081 -9.850 20.869 1.00 79.94 218 ARG A C 1
ATOM 1747 O O . ARG A 1 218 ? -1.663 -9.041 21.592 1.00 79.94 218 ARG A O 1
ATOM 1754 N N . LEU A 1 219 ? -1.709 -10.849 20.249 1.00 83.31 219 LEU A N 1
ATOM 1755 C CA . LEU A 1 219 ? -3.160 -11.036 20.251 1.00 83.31 219 LEU A CA 1
ATOM 1756 C C . LEU A 1 219 ? -3.785 -11.059 21.663 1.00 83.31 219 LEU A C 1
ATOM 1758 O O . LEU A 1 219 ? -4.771 -10.348 21.866 1.00 83.31 219 LEU A O 1
ATOM 1762 N N . PRO A 1 220 ? -3.235 -11.774 22.671 1.00 83.75 220 PRO A N 1
ATOM 1763 C CA . PRO A 1 220 ? -3.815 -11.765 24.017 1.00 83.75 220 PRO A CA 1
ATOM 1764 C C . PRO A 1 220 ? -3.858 -10.365 24.643 1.00 83.75 220 PRO A C 1
ATOM 1766 O O . PRO A 1 220 ? -4.845 -9.994 25.280 1.00 83.75 220 PRO A O 1
ATOM 1769 N N . GLU A 1 221 ? -2.810 -9.563 24.435 1.00 84.69 221 GLU A N 1
ATOM 1770 C CA . GLU A 1 221 ? -2.749 -8.196 24.957 1.00 84.69 221 GLU A CA 1
ATOM 1771 C C . GLU A 1 221 ? -3.688 -7.261 24.181 1.00 84.69 221 GLU A C 1
ATOM 1773 O O . GLU A 1 221 ? -4.341 -6.412 24.786 1.00 84.69 221 GLU A O 1
ATOM 1778 N N . ALA A 1 222 ? -3.837 -7.450 22.865 1.00 84.62 222 ALA A N 1
ATOM 1779 C CA . ALA A 1 222 ? -4.821 -6.724 22.062 1.00 84.62 222 ALA A CA 1
ATOM 1780 C C . ALA A 1 222 ? -6.259 -6.987 22.551 1.00 84.62 222 ALA A C 1
ATOM 1782 O O . ALA A 1 222 ? -7.009 -6.038 22.785 1.00 84.62 222 ALA A O 1
ATOM 1783 N N . ILE A 1 223 ? -6.620 -8.251 22.804 1.00 85.25 223 ILE A N 1
ATOM 1784 C CA . ILE A 1 223 ? -7.934 -8.630 23.357 1.00 85.25 223 ILE A CA 1
ATOM 1785 C C . ILE A 1 223 ? -8.150 -7.989 24.733 1.00 85.25 223 ILE A C 1
ATOM 1787 O O . ILE A 1 223 ? -9.219 -7.443 25.013 1.00 85.25 223 ILE A O 1
ATOM 1791 N N . LYS A 1 224 ? -7.124 -7.995 25.590 1.00 85.44 224 LYS A N 1
ATOM 1792 C CA . LYS A 1 224 ? -7.181 -7.356 26.909 1.00 85.44 224 LYS A CA 1
ATOM 1793 C C . LYS A 1 224 ? -7.409 -5.844 26.808 1.00 85.44 224 LYS A C 1
ATOM 1795 O O . LYS A 1 224 ? -8.216 -5.309 27.567 1.00 85.44 224 LYS A O 1
ATOM 1800 N N . LYS A 1 225 ? -6.743 -5.158 25.871 1.00 84.38 225 LYS A N 1
ATOM 1801 C CA . LYS A 1 225 ? -6.950 -3.724 25.599 1.00 84.38 225 LYS A CA 1
ATOM 1802 C C . LYS A 1 225 ? -8.377 -3.439 25.128 1.00 84.38 225 LYS A C 1
ATOM 1804 O O . LYS A 1 225 ? -9.010 -2.538 25.671 1.00 84.38 225 LYS A O 1
ATOM 1809 N N . ILE A 1 226 ? -8.903 -4.237 24.196 1.00 84.62 226 ILE A N 1
ATOM 1810 C CA . ILE A 1 226 ? -10.294 -4.121 23.726 1.00 84.62 226 ILE A CA 1
ATOM 1811 C C . ILE A 1 226 ? -11.267 -4.268 24.901 1.00 84.62 226 ILE A C 1
ATOM 1813 O O . ILE A 1 226 ? -12.151 -3.431 25.079 1.00 84.62 226 ILE A O 1
ATOM 1817 N N . SER A 1 227 ? -11.076 -5.297 25.735 1.00 85.06 227 SER A N 1
ATOM 1818 C CA . SER A 1 227 ? -11.925 -5.531 26.905 1.00 85.06 227 SER A CA 1
ATOM 1819 C C . SER A 1 227 ? -11.949 -4.316 27.827 1.00 85.06 227 SER A C 1
ATOM 1821 O O . SER A 1 227 ? -13.034 -3.868 28.173 1.00 85.06 227 SER A O 1
ATOM 1823 N N . LYS A 1 228 ? -10.783 -3.762 28.184 1.00 84.56 228 LYS A N 1
ATOM 1824 C CA . LYS A 1 228 ? -10.679 -2.585 29.064 1.00 84.56 228 LYS A CA 1
ATOM 1825 C C . LYS A 1 228 ? -11.475 -1.390 28.545 1.00 84.56 228 LYS A C 1
ATOM 1827 O O . LYS A 1 228 ? -12.239 -0.795 29.302 1.00 84.56 228 LYS A O 1
ATOM 1832 N N . VAL A 1 229 ? -11.343 -1.080 27.252 1.00 82.62 229 VAL A N 1
ATOM 1833 C CA . VAL A 1 229 ? -12.057 0.045 26.624 1.00 82.62 229 VAL A CA 1
ATOM 1834 C C . VAL A 1 229 ? -13.571 -0.177 26.641 1.00 82.62 229 VAL A C 1
ATOM 1836 O O . VAL A 1 229 ? -14.320 0.748 26.936 1.00 82.62 229 VAL A O 1
ATOM 1839 N N . LEU A 1 230 ? -14.042 -1.399 26.380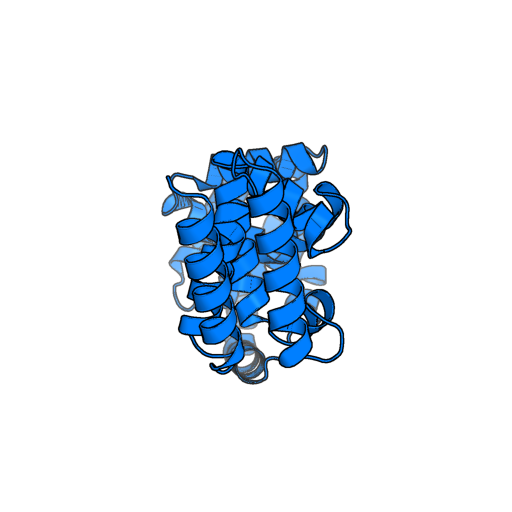 1.00 83.88 230 LEU A N 1
ATOM 1840 C CA . LEU A 1 230 ? -15.478 -1.699 26.361 1.00 83.88 230 LEU A CA 1
ATOM 1841 C C . LEU A 1 230 ? -16.108 -1.750 27.761 1.00 83.88 230 LEU A C 1
ATOM 1843 O O . LEU A 1 230 ? -17.279 -1.389 27.923 1.00 83.88 230 LEU A O 1
ATOM 1847 N N . THR A 1 231 ? -15.354 -2.197 28.769 1.00 80.19 231 THR A N 1
ATOM 1848 C CA . THR A 1 231 ? -15.837 -2.346 30.151 1.00 80.19 231 THR A CA 1
ATOM 1849 C C . THR A 1 231 ? -15.549 -1.139 31.042 1.00 80.19 231 THR A C 1
ATOM 1851 O O . THR A 1 231 ? -15.992 -1.145 32.188 1.00 80.19 231 THR A O 1
ATOM 1854 N N . ASN A 1 232 ? -14.842 -0.116 30.545 1.00 67.56 232 ASN A N 1
ATOM 1855 C CA . ASN A 1 232 ? -14.323 1.009 31.336 1.00 67.56 232 ASN A CA 1
ATOM 1856 C C . ASN A 1 232 ? -13.484 0.548 32.553 1.00 67.56 232 ASN A C 1
ATOM 1858 O O . ASN A 1 232 ? -13.606 1.126 33.635 1.00 67.56 232 ASN A O 1
ATOM 1862 N N . LEU A 1 233 ? -12.682 -0.517 32.386 1.00 48.47 233 LEU A N 1
ATOM 1863 C CA . LEU A 1 233 ? -11.814 -1.105 33.427 1.00 48.47 233 LEU A CA 1
ATOM 1864 C C . LEU A 1 233 ? -10.340 -0.730 33.246 1.00 48.47 233 LEU A C 1
ATOM 1866 O O . LEU A 1 233 ? -9.872 -0.693 32.085 1.00 48.47 233 LEU A O 1
#